Protein AF-A0A7S4W9X8-F1 (afdb_monomer_lite)

Secondary structure (DSSP, 8-state):
-HHHHHHHHHHHHHSPP-S-PPP--HHHHHHHHHHHIIIIIHHHTTSS-TTSS--TTSSS--SSS---SSS-HHHHHHHHHHHHTSS-TT-TT-S-EEEEEEE--HHHHTTSS-B-GGGS-HHHHHHHHHTT--S--B-HHHHHHS-HHHHHHS----TTSSS---EEEEHHHHHHHHHHHHHTT--EEEEEEE-S-S---HHHHHH----EEEEEEETTEEEEEETTEE-SS-TTTSPPPPHHHHHS-----EE--TTSSS------

Sequence (268 aa):
MGAVYVRAMAVEVMKPPARRPPALGLVSGAYVMVVAFFVFGAQVLGLTDLSAPASPFSSIRVHGGSNHLVLPTGLLQAWAHERAAAASAESSLGGGVVRVEYTDSVWINSLYPSEHTSALPPRVVAVLRQGGHLGRQFNPTPRRVLGPELRALMPRWRPGDGAFPQYTLPALELRRLLAEVRARKENFSLVYVRLPGIRGNDTWRATATGPRVEFTVRGGVEQCASDGRPCSNELVQLRDMDYVAWKTRVFFPHPIVADADGELPCVD

InterPro domains:
  IPR059432 Domain of unknown function DUF8388 [PF28383] (66-241)

Foldseek 3Di:
DVVVVVVVVVVVVPDDPDPDPPPQPPVSVVVVVVVCCVLQVCVLQLVDFCVPDDQVCLPVDPFQFFSRRPDGLSVVLQVCAVCCVVPAPQDLSYLAKKKWQDKQDPQVQLQPPQKQLVVDDVVQLVVCVVVVANSIAHDNRCSVSPDPVVSVVRDTDHVPPDGDFMWMWTLSVVLLSLVVCVVVLDWMKTKMFRAPHRGDWLVCSVDGHHWIKIWTADPNDIFIDTVNHGDDRDSSPHDRRDPCSSSRGDMHIGTRDPPPPRDHDGHD

Organism: NCBI:txid311494

pLDDT: mean 77.3, std 15.74, range [33.22, 98.19]

Structure (mmCIF, N/CA/C/O backbone):
data_AF-A0A7S4W9X8-F1
#
_entry.id   AF-A0A7S4W9X8-F1
#
loop_
_atom_site.group_PDB
_atom_site.id
_atom_site.type_symbol
_atom_site.label_atom_id
_atom_site.label_alt_id
_atom_site.label_comp_id
_atom_site.label_asym_id
_atom_site.label_entity_id
_atom_site.label_seq_id
_atom_site.pdbx_PDB_ins_code
_atom_site.Cartn_x
_atom_site.Cartn_y
_atom_site.Cartn_z
_atom_site.occupancy
_atom_site.B_iso_or_equiv
_atom_site.auth_seq_id
_atom_site.auth_comp_id
_atom_site.auth_asym_id
_atom_site.auth_atom_id
_atom_site.pdbx_PDB_model_num
ATOM 1 N N . MET A 1 1 ? 10.778 25.648 -24.167 1.00 44.34 1 MET A N 1
ATOM 2 C CA . MET A 1 1 ? 11.027 24.195 -24.338 1.00 44.34 1 MET A CA 1
ATOM 3 C C . MET A 1 1 ? 9.869 23.433 -24.989 1.00 44.34 1 MET A C 1
ATOM 5 O O . MET A 1 1 ? 10.147 22.636 -25.873 1.00 44.34 1 MET A O 1
ATOM 9 N N . GLY A 1 2 ? 8.596 23.681 -24.642 1.00 33.22 2 GLY A N 1
ATOM 10 C CA . GLY A 1 2 ? 7.454 22.945 -25.228 1.00 33.22 2 GLY A CA 1
ATOM 11 C C . GLY A 1 2 ? 7.347 23.004 -26.762 1.00 33.22 2 GLY A C 1
ATOM 12 O O . GLY A 1 2 ? 7.113 21.984 -27.399 1.00 33.22 2 GLY A O 1
ATOM 13 N N . ALA A 1 3 ? 7.635 24.158 -27.375 1.00 44.34 3 ALA A N 1
ATOM 14 C CA . ALA A 1 3 ? 7.612 24.310 -28.836 1.00 44.34 3 ALA A CA 1
ATOM 15 C C . ALA A 1 3 ? 8.672 23.461 -29.571 1.00 44.34 3 ALA A C 1
ATOM 17 O O . ALA A 1 3 ? 8.454 23.046 -30.705 1.00 44.34 3 ALA A O 1
ATOM 18 N N . VAL A 1 4 ? 9.803 23.163 -28.921 1.00 53.09 4 VAL A N 1
ATOM 19 C CA . VAL A 1 4 ? 10.866 22.318 -29.495 1.00 53.09 4 VAL A CA 1
ATOM 20 C C . VAL A 1 4 ? 10.446 20.848 -29.468 1.00 53.09 4 VAL A C 1
ATOM 22 O O . VAL A 1 4 ? 10.623 20.148 -30.460 1.00 53.09 4 VAL A O 1
ATOM 25 N N . TYR A 1 5 ? 9.805 20.408 -28.382 1.00 42.59 5 TYR A N 1
ATOM 26 C CA . TYR A 1 5 ? 9.267 19.051 -28.251 1.00 42.59 5 TYR A CA 1
ATOM 27 C C . TYR A 1 5 ? 8.143 18.767 -29.250 1.00 42.59 5 TYR A C 1
ATOM 29 O O . TYR A 1 5 ? 8.164 17.742 -29.926 1.00 42.59 5 TYR A O 1
ATOM 37 N N . VAL A 1 6 ? 7.200 19.703 -29.400 1.00 56.81 6 VAL A N 1
ATOM 38 C CA . VAL A 1 6 ? 6.097 19.566 -30.363 1.00 56.81 6 VAL A CA 1
ATOM 39 C C . VAL A 1 6 ? 6.630 19.532 -31.795 1.00 56.81 6 VAL A C 1
ATOM 41 O O . VAL A 1 6 ? 6.184 18.712 -32.591 1.00 56.81 6 VAL A O 1
ATOM 44 N N . ARG A 1 7 ? 7.635 20.356 -32.121 1.00 58.34 7 ARG A N 1
ATOM 45 C CA . ARG A 1 7 ? 8.256 20.358 -33.452 1.00 58.34 7 ARG A CA 1
ATOM 46 C C . ARG A 1 7 ? 9.051 19.078 -33.726 1.00 58.34 7 ARG A C 1
ATOM 48 O O . ARG A 1 7 ? 8.971 18.566 -34.834 1.00 58.34 7 ARG A O 1
ATOM 55 N N . ALA A 1 8 ? 9.760 18.530 -32.738 1.00 57.25 8 ALA A N 1
ATOM 56 C CA . ALA A 1 8 ? 10.474 17.259 -32.875 1.00 57.25 8 ALA A CA 1
ATOM 57 C C . ALA A 1 8 ? 9.512 16.072 -33.070 1.00 57.25 8 ALA A C 1
ATOM 59 O O . ALA A 1 8 ? 9.719 15.261 -33.969 1.00 57.25 8 ALA A O 1
ATOM 60 N N . MET A 1 9 ? 8.417 16.013 -32.302 1.00 52.53 9 MET A N 1
ATOM 61 C CA . MET A 1 9 ? 7.374 14.995 -32.482 1.00 52.53 9 MET A CA 1
ATOM 62 C C . MET A 1 9 ? 6.669 15.127 -33.833 1.00 52.53 9 MET A C 1
ATOM 64 O O . MET A 1 9 ? 6.461 14.130 -34.514 1.00 52.53 9 MET A O 1
ATOM 68 N N . ALA A 1 10 ? 6.345 16.352 -34.251 1.00 63.88 10 ALA A N 1
ATOM 69 C CA . ALA A 1 10 ? 5.715 16.609 -35.540 1.00 63.88 10 ALA A CA 1
ATOM 70 C C . ALA A 1 10 ? 6.627 16.206 -36.712 1.00 63.88 10 ALA A C 1
ATOM 72 O O . ALA A 1 10 ? 6.145 15.630 -37.681 1.00 63.88 10 ALA A O 1
ATOM 73 N N . VAL A 1 11 ? 7.940 16.445 -36.613 1.00 69.12 11 VAL A N 1
ATOM 74 C CA . VAL A 1 11 ? 8.925 15.997 -37.614 1.00 69.12 11 VAL A CA 1
ATOM 75 C C . VAL A 1 11 ? 9.025 14.471 -37.664 1.00 69.12 11 VAL A C 1
ATOM 77 O O . VAL A 1 11 ? 9.118 13.918 -38.755 1.00 69.12 11 VAL A O 1
ATOM 80 N N . GLU A 1 12 ? 8.955 13.779 -36.525 1.00 64.19 12 GLU A N 1
ATOM 81 C CA . GLU A 1 12 ? 9.040 12.314 -36.499 1.00 64.19 12 GLU A CA 1
ATOM 82 C C . GLU A 1 12 ? 7.756 11.633 -36.991 1.00 64.19 12 GLU A C 1
ATOM 84 O O . GLU A 1 12 ? 7.821 10.632 -37.698 1.00 64.19 12 GLU A O 1
ATOM 89 N N . VAL A 1 13 ? 6.590 12.212 -36.688 1.00 64.25 13 VAL A N 1
ATOM 90 C CA . VAL A 1 13 ? 5.278 11.726 -37.149 1.00 64.25 13 VAL A CA 1
ATOM 91 C C . VAL A 1 13 ? 5.043 12.035 -38.631 1.00 64.25 13 VAL A C 1
ATOM 93 O O . VAL A 1 13 ? 4.391 11.254 -39.320 1.00 64.25 13 VAL A O 1
ATOM 96 N N . MET A 1 14 ? 5.572 13.156 -39.138 1.00 70.31 14 MET A N 1
ATOM 97 C CA . MET A 1 14 ? 5.439 13.551 -40.547 1.00 70.31 14 MET A CA 1
ATOM 98 C C . MET A 1 14 ? 6.541 13.000 -41.459 1.00 70.31 14 MET A C 1
ATOM 100 O O . MET A 1 14 ? 6.473 13.212 -42.672 1.00 70.31 14 MET A O 1
ATOM 104 N N . LYS A 1 15 ? 7.542 12.278 -40.931 1.00 72.88 15 LYS A N 1
ATOM 105 C CA . LYS A 1 15 ? 8.445 11.504 -41.791 1.00 72.88 15 LYS A CA 1
ATOM 106 C C . LYS A 1 15 ? 7.593 10.511 -42.593 1.00 72.88 15 LYS A C 1
ATOM 108 O O . LYS A 1 15 ? 6.799 9.785 -41.991 1.00 72.88 15 LYS A O 1
ATOM 113 N N . PRO A 1 16 ? 7.735 10.452 -43.933 1.00 62.72 16 PRO A N 1
ATOM 114 C CA . PRO A 1 16 ? 7.075 9.416 -44.715 1.00 62.72 16 PRO A CA 1
ATOM 115 C C . PRO A 1 16 ? 7.435 8.066 -44.089 1.00 62.72 16 PRO A C 1
ATOM 117 O O . PRO A 1 16 ? 8.592 7.903 -43.684 1.00 62.72 16 PRO A O 1
ATOM 120 N N . PRO A 1 17 ? 6.472 7.135 -43.949 1.00 58.41 17 PRO A N 1
ATOM 121 C CA . PRO A 1 17 ? 6.701 5.891 -43.235 1.00 58.41 17 PRO A CA 1
ATOM 122 C C . PRO A 1 17 ? 7.976 5.268 -43.787 1.00 58.41 17 PRO A C 1
ATOM 124 O O . PRO A 1 17 ? 8.070 5.003 -44.990 1.00 58.41 17 PRO A O 1
ATOM 127 N N . ALA A 1 18 ? 8.978 5.104 -42.915 1.00 62.91 18 ALA A N 1
ATOM 128 C CA . ALA A 1 18 ? 10.175 4.353 -43.252 1.00 62.91 18 ALA A CA 1
ATOM 129 C C . ALA A 1 18 ? 9.713 3.060 -43.934 1.00 62.91 18 ALA A C 1
ATOM 131 O O . ALA A 1 18 ? 8.702 2.492 -43.503 1.00 62.91 18 ALA A O 1
ATOM 132 N N . ARG A 1 19 ? 10.386 2.670 -45.035 1.00 64.62 19 ARG A N 1
ATOM 133 C CA . ARG A 1 19 ? 10.088 1.456 -45.823 1.00 64.62 19 ARG A CA 1
ATOM 134 C C . ARG A 1 19 ? 9.466 0.412 -44.908 1.00 64.62 19 ARG A C 1
ATOM 136 O O . ARG A 1 19 ? 10.109 0.074 -43.913 1.00 64.62 19 ARG A O 1
ATOM 143 N N . ARG A 1 20 ? 8.235 -0.031 -45.225 1.00 55.97 20 ARG A N 1
ATOM 144 C CA . ARG A 1 20 ? 7.513 -1.028 -44.419 1.00 55.97 20 ARG A CA 1
ATOM 145 C C . ARG A 1 20 ? 8.534 -2.065 -43.960 1.00 55.97 20 ARG A C 1
ATOM 147 O O . ARG A 1 20 ? 9.207 -2.617 -44.840 1.00 55.97 20 ARG A O 1
ATOM 154 N N . PRO A 1 21 ? 8.712 -2.269 -42.643 1.00 60.47 21 PRO A N 1
ATOM 155 C CA . PRO A 1 21 ? 9.643 -3.278 -42.181 1.00 60.47 21 PRO A CA 1
ATOM 156 C C . PRO A 1 21 ? 9.286 -4.574 -42.912 1.00 60.47 21 PRO A C 1
ATOM 158 O O . PRO A 1 21 ? 8.089 -4.833 -43.113 1.00 60.47 21 PRO A O 1
ATOM 161 N N . PRO A 1 22 ? 10.282 -5.334 -43.404 1.00 69.69 22 PRO A N 1
ATOM 162 C CA . PRO A 1 22 ? 9.997 -6.609 -44.040 1.00 69.69 22 PRO A CA 1
ATOM 163 C C . PRO A 1 22 ? 9.076 -7.383 -43.102 1.00 69.69 22 PRO A C 1
ATOM 165 O O . PRO A 1 22 ? 9.293 -7.366 -41.887 1.00 69.69 22 PRO A O 1
ATOM 168 N N . ALA A 1 23 ? 8.006 -7.966 -43.651 1.00 69.19 23 ALA A N 1
ATOM 169 C CA . ALA A 1 23 ? 7.073 -8.742 -42.851 1.00 69.19 23 ALA A CA 1
ATOM 170 C C . ALA A 1 23 ? 7.897 -9.706 -41.995 1.00 69.19 23 ALA A C 1
ATOM 172 O O . ALA A 1 23 ? 8.712 -10.460 -42.532 1.00 69.19 23 ALA A O 1
ATOM 173 N N . LEU A 1 24 ? 7.751 -9.606 -40.670 1.00 69.00 24 LEU A N 1
ATOM 174 C CA . LEU A 1 24 ? 8.411 -10.520 -39.749 1.00 69.00 24 LEU A CA 1
ATOM 175 C C . LEU A 1 24 ? 8.039 -11.927 -40.208 1.00 69.00 24 LEU A C 1
ATOM 177 O O . LEU A 1 24 ? 6.862 -12.288 -40.216 1.00 69.00 24 LEU A O 1
ATOM 181 N N . GLY A 1 25 ? 9.035 -12.700 -40.642 1.00 77.56 25 GLY A N 1
ATOM 182 C CA . GLY A 1 25 ? 8.813 -14.105 -40.951 1.00 77.56 25 GLY A CA 1
ATOM 183 C C . GLY A 1 25 ? 8.226 -14.803 -39.724 1.00 77.56 25 GLY A C 1
ATOM 184 O O . GLY A 1 25 ? 8.452 -14.367 -38.594 1.00 77.56 25 GLY A O 1
ATOM 185 N N . LEU A 1 26 ? 7.493 -15.899 -39.929 1.00 79.75 26 LEU A N 1
ATOM 186 C CA . LEU A 1 26 ? 6.848 -16.663 -38.850 1.00 79.75 26 LEU A CA 1
ATOM 187 C C . LEU A 1 26 ? 7.792 -16.941 -37.666 1.00 79.75 26 LEU A C 1
ATOM 189 O O . LEU A 1 26 ? 7.394 -16.792 -36.515 1.00 79.75 26 LEU A O 1
ATOM 193 N N . VAL A 1 27 ? 9.058 -17.266 -37.951 1.00 80.31 27 VAL A N 1
ATOM 194 C CA . VAL A 1 27 ? 10.100 -17.517 -36.940 1.00 80.31 27 VAL A CA 1
ATOM 195 C C . VAL A 1 27 ? 10.402 -16.268 -36.108 1.00 80.31 27 VAL A C 1
ATOM 197 O O . VAL A 1 27 ? 10.448 -16.335 -34.883 1.00 80.31 27 VAL A O 1
ATOM 200 N N . SER A 1 28 ? 10.566 -15.113 -36.754 1.00 80.75 28 SER A N 1
ATOM 201 C CA . SER A 1 28 ? 10.820 -13.848 -36.062 1.00 80.75 28 SER A CA 1
ATOM 202 C C . SER A 1 28 ? 9.601 -13.393 -35.257 1.00 80.75 28 SER A C 1
ATOM 204 O O . SER A 1 28 ? 9.760 -12.912 -34.140 1.00 80.75 28 SER A O 1
ATOM 206 N N . GLY A 1 29 ? 8.387 -13.594 -35.779 1.00 83.06 29 GLY A N 1
ATOM 207 C CA . GLY A 1 29 ? 7.147 -13.329 -35.044 1.00 83.06 29 GLY A CA 1
ATOM 208 C C . GLY A 1 29 ? 7.006 -14.212 -33.801 1.00 83.06 29 GLY A C 1
ATOM 209 O O . GLY A 1 29 ? 6.734 -13.705 -32.715 1.00 83.06 29 GLY A O 1
ATOM 210 N N . ALA A 1 30 ? 7.267 -15.516 -33.932 1.00 84.12 30 ALA A N 1
ATOM 211 C CA . ALA A 1 30 ? 7.247 -16.449 -32.808 1.00 84.12 30 ALA A CA 1
ATOM 212 C C . ALA A 1 30 ? 8.289 -16.078 -31.742 1.00 84.12 30 ALA A C 1
ATOM 214 O O . ALA A 1 30 ? 7.965 -16.040 -30.557 1.00 84.12 30 ALA A O 1
ATOM 215 N N . TYR A 1 31 ? 9.512 -15.731 -32.155 1.00 85.06 31 TYR A N 1
ATOM 216 C CA . TYR A 1 31 ? 10.558 -15.288 -31.235 1.00 85.06 31 TYR A CA 1
ATOM 217 C C . TYR A 1 31 ? 10.158 -14.016 -30.474 1.00 85.06 31 TYR A C 1
ATOM 219 O O . TYR A 1 31 ? 10.283 -13.972 -29.253 1.00 85.06 31 TYR A O 1
ATOM 227 N N . VAL A 1 32 ? 9.596 -13.014 -31.162 1.00 86.75 32 VAL A N 1
ATOM 228 C CA . VAL A 1 32 ? 9.076 -11.796 -30.516 1.00 86.75 32 VAL A CA 1
ATOM 229 C C . VAL A 1 32 ? 7.987 -12.129 -29.497 1.00 86.75 32 VAL A C 1
ATOM 231 O O . VAL A 1 32 ? 8.008 -11.580 -28.400 1.00 86.75 32 VAL A O 1
ATOM 234 N N . MET A 1 33 ? 7.071 -13.050 -29.808 1.00 87.44 33 MET A N 1
ATOM 235 C CA . MET A 1 33 ? 6.021 -13.462 -28.871 1.00 87.44 33 MET A CA 1
ATOM 236 C C . MET A 1 33 ? 6.572 -14.203 -27.651 1.00 87.44 33 MET A C 1
ATOM 238 O O . MET A 1 33 ? 6.109 -13.956 -26.541 1.00 87.44 33 MET A O 1
ATOM 242 N N . VAL A 1 34 ? 7.578 -15.067 -27.824 1.00 88.62 34 VAL A N 1
ATOM 243 C CA . VAL A 1 34 ? 8.256 -15.746 -26.707 1.00 88.62 34 VAL A CA 1
ATOM 244 C C . VAL A 1 34 ? 8.974 -14.736 -25.818 1.00 88.62 34 VAL A C 1
ATOM 246 O O . VAL A 1 34 ? 8.827 -14.792 -24.600 1.00 88.62 34 VAL A O 1
ATOM 249 N N . VAL A 1 35 ? 9.698 -13.779 -26.406 1.00 85.69 35 VAL A N 1
ATOM 250 C CA . VAL A 1 35 ? 10.373 -12.713 -25.653 1.00 85.69 35 VAL A CA 1
ATOM 251 C C . VAL A 1 35 ? 9.352 -11.829 -24.938 1.00 85.69 35 VAL A C 1
ATOM 253 O O . VAL A 1 35 ? 9.514 -11.559 -23.754 1.00 85.69 35 VAL A O 1
ATOM 256 N N . ALA A 1 36 ? 8.269 -11.425 -25.603 1.00 82.00 36 ALA A N 1
ATOM 257 C CA . ALA A 1 36 ? 7.203 -10.641 -24.984 1.00 82.00 36 ALA A CA 1
ATOM 258 C C . ALA A 1 36 ? 6.526 -11.407 -23.836 1.00 82.00 36 ALA A C 1
ATOM 260 O O . ALA A 1 36 ? 6.290 -10.841 -22.770 1.00 82.00 36 ALA A O 1
ATOM 261 N N . PHE A 1 37 ? 6.255 -12.702 -24.011 1.00 84.00 37 PHE A N 1
ATOM 262 C CA . PHE A 1 37 ? 5.733 -13.537 -22.936 1.00 84.00 37 PHE A CA 1
ATOM 263 C C . PHE A 1 37 ? 6.729 -13.642 -21.781 1.00 84.00 37 PHE A C 1
ATOM 265 O O . PHE A 1 37 ? 6.336 -13.439 -20.643 1.00 84.00 37 PHE A O 1
ATOM 272 N N . PHE A 1 38 ? 8.008 -13.900 -22.043 1.00 81.88 38 PHE A N 1
ATOM 273 C CA . PHE A 1 38 ? 9.027 -13.999 -21.000 1.00 81.88 38 PHE A CA 1
ATOM 274 C C . PHE A 1 38 ? 9.207 -12.680 -20.231 1.00 81.88 38 PHE A C 1
ATOM 276 O O . PHE A 1 38 ? 9.283 -12.681 -19.008 1.00 81.88 38 PHE A O 1
ATOM 283 N N . VAL A 1 39 ? 9.223 -11.544 -20.931 1.00 74.62 39 VAL A N 1
ATOM 284 C CA . VAL A 1 39 ? 9.430 -10.225 -20.317 1.00 74.62 39 VAL A CA 1
ATOM 285 C C . VAL A 1 39 ? 8.186 -9.740 -19.568 1.00 74.62 39 VAL A C 1
ATOM 287 O O . VAL A 1 39 ? 8.317 -9.204 -18.477 1.00 74.62 39 VAL A O 1
ATOM 290 N N . PHE A 1 40 ? 6.980 -9.927 -20.109 1.00 73.44 40 PHE A N 1
ATOM 291 C CA . PHE A 1 40 ? 5.756 -9.376 -19.510 1.00 73.44 40 PHE A CA 1
ATOM 292 C C . PHE A 1 40 ? 4.874 -10.446 -18.858 1.00 73.44 40 PHE A C 1
ATOM 294 O O . PHE A 1 40 ? 4.443 -10.301 -17.716 1.00 73.44 40 PHE A O 1
ATOM 301 N N . GLY A 1 41 ? 4.592 -11.532 -19.579 1.00 74.25 41 GLY A N 1
ATOM 302 C CA . GLY A 1 41 ? 3.665 -12.583 -19.150 1.00 74.25 41 GLY A CA 1
ATOM 303 C C . GLY A 1 41 ? 4.199 -13.448 -18.007 1.00 74.25 41 GLY A C 1
ATOM 304 O O . GLY A 1 41 ? 3.483 -13.686 -17.039 1.00 74.25 41 GLY A O 1
ATOM 305 N N . ALA A 1 42 ? 5.457 -13.883 -18.079 1.00 76.25 42 ALA A N 1
ATOM 306 C CA . ALA A 1 42 ? 6.076 -14.736 -17.072 1.00 76.25 42 ALA A CA 1
ATOM 307 C C . ALA A 1 42 ? 6.158 -14.025 -15.715 1.00 76.25 42 ALA A C 1
ATOM 309 O O . ALA A 1 42 ? 5.851 -14.633 -14.694 1.00 76.25 42 ALA A O 1
ATOM 310 N N . GLN A 1 43 ? 6.441 -12.720 -15.704 1.00 70.75 43 GLN A N 1
ATOM 311 C CA . GLN A 1 43 ? 6.419 -11.909 -14.486 1.00 70.75 43 GLN A CA 1
ATOM 312 C C . GLN A 1 43 ? 4.996 -11.777 -13.909 1.00 70.75 43 GLN A C 1
ATOM 314 O O . GLN A 1 43 ? 4.809 -11.949 -12.707 1.00 70.75 43 GLN A O 1
ATOM 319 N N . VAL A 1 44 ? 3.966 -11.560 -14.745 1.00 67.06 44 VAL A N 1
ATOM 320 C CA . VAL A 1 44 ? 2.554 -11.538 -14.291 1.00 67.06 44 VAL A CA 1
ATOM 321 C C . VAL A 1 44 ? 2.115 -12.880 -13.707 1.00 67.06 44 VAL A C 1
ATOM 323 O O . VAL A 1 44 ? 1.362 -12.918 -12.736 1.00 67.06 44 VAL A O 1
ATOM 326 N N . LEU A 1 45 ? 2.599 -13.985 -14.271 1.00 70.81 45 LEU A N 1
ATOM 327 C CA . LEU A 1 45 ? 2.339 -15.330 -13.760 1.00 70.81 45 LEU A CA 1
ATOM 328 C C . LEU A 1 45 ? 3.208 -15.692 -12.541 1.00 70.81 45 LEU A C 1
ATOM 330 O O . LEU A 1 45 ? 3.023 -16.767 -11.973 1.00 70.81 45 LEU A O 1
ATOM 334 N N . GLY A 1 46 ? 4.139 -14.823 -12.130 1.00 64.12 46 GLY A N 1
ATOM 335 C CA . GLY A 1 46 ? 5.087 -15.087 -11.045 1.00 64.12 46 GLY A CA 1
ATOM 336 C C . GLY A 1 46 ? 6.129 -16.163 -11.373 1.00 64.12 46 GLY A C 1
ATOM 337 O O . GLY A 1 46 ? 6.706 -16.746 -10.462 1.00 64.12 46 GLY A O 1
ATOM 338 N N . LEU A 1 47 ? 6.351 -16.452 -12.659 1.00 70.06 47 LEU A N 1
ATOM 339 C CA . LEU A 1 47 ? 7.354 -17.404 -13.152 1.00 70.06 47 LEU A CA 1
ATOM 340 C C . LEU A 1 47 ? 8.766 -16.798 -13.198 1.00 70.06 47 LEU A C 1
ATOM 342 O O . LEU A 1 47 ? 9.749 -17.533 -13.202 1.00 70.06 47 LEU A O 1
ATOM 346 N N . THR A 1 48 ? 8.869 -15.470 -13.243 1.00 68.56 48 THR A N 1
ATOM 347 C CA . THR A 1 48 ? 10.130 -14.715 -13.239 1.00 68.56 48 THR A CA 1
ATOM 348 C C . THR A 1 48 ? 10.025 -13.537 -12.277 1.00 68.56 48 THR A C 1
ATOM 350 O O . THR A 1 48 ? 8.936 -12.991 -12.089 1.00 68.56 48 THR A O 1
ATOM 353 N N . ASP A 1 49 ? 11.145 -13.136 -11.674 1.00 61.91 49 ASP A N 1
ATOM 354 C CA . ASP A 1 49 ? 11.172 -12.006 -10.744 1.00 61.91 49 ASP A CA 1
ATOM 355 C C . ASP A 1 49 ? 10.874 -10.676 -11.464 1.00 61.91 49 ASP A C 1
ATOM 357 O O . ASP A 1 49 ? 11.295 -10.458 -12.600 1.00 61.91 49 ASP A O 1
ATOM 361 N N . LEU A 1 50 ? 10.165 -9.779 -10.777 1.00 59.94 50 LEU A N 1
ATOM 362 C CA . LEU A 1 50 ? 9.795 -8.436 -11.244 1.00 59.94 50 LEU A CA 1
ATOM 363 C C . LEU A 1 50 ? 11.018 -7.512 -11.433 1.00 59.94 50 LEU A C 1
ATOM 365 O O . LEU A 1 50 ? 10.896 -6.440 -12.020 1.00 59.94 50 LEU A O 1
ATOM 369 N N . SER A 1 51 ? 12.194 -7.928 -10.951 1.00 55.78 51 SER A N 1
ATOM 370 C CA . SER A 1 51 ? 13.451 -7.168 -10.974 1.00 55.78 51 SER A CA 1
ATOM 371 C C . SER A 1 51 ? 14.393 -7.518 -12.141 1.00 55.78 51 SER A C 1
ATOM 373 O O . SER A 1 51 ? 15.347 -6.789 -12.410 1.00 55.78 51 SER A O 1
ATOM 375 N N . ALA A 1 52 ? 14.141 -8.607 -12.871 1.00 47.00 52 ALA A N 1
ATOM 376 C CA . ALA A 1 52 ? 15.075 -9.155 -13.849 1.00 47.00 52 ALA A CA 1
ATOM 377 C C . ALA A 1 52 ? 14.377 -9.279 -15.209 1.00 47.00 52 ALA A C 1
ATOM 379 O O . ALA A 1 52 ? 13.597 -10.217 -15.359 1.00 47.00 52 ALA A O 1
ATOM 380 N N . PRO A 1 53 ? 14.591 -8.424 -16.238 1.00 42.47 53 PRO A N 1
ATOM 381 C CA . PRO A 1 53 ? 15.622 -7.401 -16.478 1.00 42.47 53 PRO A CA 1
ATOM 382 C C . PRO A 1 53 ? 15.049 -6.082 -17.070 1.00 42.47 53 PRO A C 1
ATOM 384 O O . PRO A 1 53 ? 15.761 -5.285 -17.677 1.00 42.47 53 PRO A O 1
ATOM 387 N N . ALA A 1 54 ? 13.737 -5.876 -16.961 1.00 43.72 54 ALA A N 1
ATOM 388 C CA . ALA A 1 54 ? 13.019 -4.768 -17.567 1.00 43.72 54 ALA A CA 1
ATOM 389 C C . ALA A 1 54 ? 11.887 -4.379 -16.625 1.00 43.72 54 ALA A C 1
ATOM 391 O O . ALA A 1 54 ? 10.747 -4.807 -16.786 1.00 43.72 54 ALA A O 1
ATOM 392 N N . SER A 1 55 ? 12.214 -3.543 -15.648 1.00 52.41 55 SER A N 1
ATOM 393 C CA . SER A 1 55 ? 11.221 -2.718 -14.978 1.00 52.41 55 SER A CA 1
ATOM 394 C C . SER A 1 55 ? 11.248 -1.333 -15.639 1.00 52.41 55 SER A C 1
ATOM 396 O O . SER A 1 55 ? 11.781 -0.384 -15.066 1.00 52.41 55 SER A O 1
ATOM 398 N N . PRO A 1 56 ? 10.721 -1.173 -16.875 1.00 44.22 56 PRO A N 1
ATOM 399 C CA . PRO A 1 56 ? 10.765 0.106 -17.590 1.00 44.22 56 PRO A CA 1
ATOM 400 C C . PRO A 1 56 ? 9.969 1.213 -16.877 1.00 44.22 56 PRO A C 1
ATOM 402 O O . PRO A 1 56 ? 9.991 2.361 -17.312 1.00 44.22 56 PRO A O 1
ATOM 405 N N . PHE A 1 57 ? 9.270 0.871 -15.787 1.00 49.12 57 PHE A N 1
ATOM 406 C CA . PHE A 1 57 ? 8.409 1.758 -15.017 1.00 49.12 57 PHE A CA 1
ATOM 407 C C . PHE A 1 57 ? 8.748 1.832 -13.515 1.00 49.12 57 PHE A C 1
ATOM 409 O O . PHE A 1 57 ? 8.081 2.597 -12.826 1.00 49.12 57 PHE A O 1
ATOM 416 N N . SER A 1 58 ? 9.762 1.125 -12.977 1.00 42.84 58 SER A N 1
ATOM 417 C CA . SER A 1 58 ? 10.101 1.267 -11.534 1.00 42.84 58 SER A CA 1
ATOM 418 C C . SER A 1 58 ? 10.612 2.662 -11.182 1.00 42.84 58 SER A C 1
ATOM 420 O O . SER A 1 58 ? 10.443 3.100 -10.048 1.00 42.84 58 SER A O 1
ATOM 422 N N . SER A 1 59 ? 11.172 3.385 -12.153 1.00 42.19 59 SER A N 1
ATOM 423 C CA . SER A 1 59 ? 11.720 4.734 -11.975 1.00 42.19 59 SER A CA 1
ATOM 424 C C . SER A 1 59 ? 10.900 5.841 -12.649 1.00 42.19 59 SER A C 1
ATOM 426 O O . SER A 1 59 ? 11.073 7.017 -12.327 1.00 42.19 59 SER A O 1
ATOM 428 N N . ILE A 1 60 ? 9.948 5.512 -13.533 1.00 42.59 60 ILE A N 1
ATOM 429 C CA . ILE A 1 60 ? 9.021 6.507 -14.093 1.00 42.59 60 ILE A CA 1
ATOM 430 C C . ILE A 1 60 ? 7.897 6.704 -13.086 1.00 42.59 60 ILE A C 1
ATOM 432 O O . ILE A 1 60 ? 6.838 6.104 -13.211 1.00 42.59 60 ILE A O 1
ATOM 436 N N . ARG A 1 61 ? 8.162 7.553 -12.086 1.00 47.97 61 ARG A N 1
ATOM 437 C CA . ARG A 1 61 ? 7.178 8.151 -11.177 1.00 47.97 61 ARG A CA 1
ATOM 438 C C . ARG A 1 61 ? 6.098 7.156 -10.741 1.00 47.97 61 ARG A C 1
ATOM 440 O O . ARG A 1 61 ? 5.036 7.074 -11.357 1.00 47.97 61 ARG A O 1
ATOM 447 N N . VAL A 1 62 ? 6.290 6.541 -9.575 1.00 48.47 62 VAL A N 1
ATOM 448 C CA . VAL A 1 62 ? 5.261 5.823 -8.784 1.00 48.47 62 VAL A CA 1
ATOM 449 C C . VAL A 1 62 ? 4.148 6.796 -8.296 1.00 48.47 62 VAL A C 1
ATOM 451 O O . VAL A 1 62 ? 3.579 6.711 -7.205 1.00 48.47 62 VAL A O 1
ATOM 454 N N . HIS A 1 63 ? 3.840 7.823 -9.089 1.00 49.38 63 HIS A N 1
ATOM 455 C CA . HIS A 1 63 ? 2.924 8.915 -8.833 1.00 49.38 63 HIS A CA 1
ATOM 456 C C . HIS A 1 63 ? 1.583 8.633 -9.502 1.00 49.38 63 HIS A C 1
ATOM 458 O O . HIS A 1 63 ? 1.290 9.081 -10.607 1.00 49.38 63 HIS A O 1
ATOM 464 N N . GLY A 1 64 ? 0.757 7.875 -8.780 1.00 46.03 64 GLY A N 1
ATOM 465 C CA . GLY A 1 64 ? -0.644 7.635 -9.121 1.00 46.03 64 GLY A CA 1
ATOM 466 C C . GLY A 1 64 ? -0.869 6.694 -10.293 1.00 46.03 64 GLY A C 1
ATOM 467 O O . GLY A 1 64 ? -1.840 6.853 -11.036 1.00 46.03 64 GLY A O 1
ATOM 468 N N . GLY A 1 65 ? 0.018 5.711 -10.436 1.00 53.09 65 GLY A N 1
ATOM 469 C CA . GLY A 1 65 ? -0.204 4.547 -11.272 1.00 53.09 65 GLY A CA 1
ATOM 470 C C . GLY A 1 65 ? 0.467 3.299 -10.717 1.00 53.09 65 GLY A C 1
ATOM 471 O O . GLY A 1 65 ? 1.362 3.380 -9.882 1.00 53.09 65 GLY A O 1
ATOM 472 N N . SER A 1 66 ? -0.023 2.138 -11.141 1.00 52.34 66 SER A N 1
ATOM 473 C CA . SER A 1 66 ? 0.528 0.838 -10.768 1.00 52.34 66 SER A CA 1
ATOM 474 C C . SER A 1 66 ? 1.560 0.373 -11.785 1.00 52.34 66 SER A C 1
ATOM 476 O O . SER A 1 66 ? 1.362 0.536 -12.989 1.00 52.34 66 SER A O 1
ATOM 478 N N . ASN A 1 67 ? 2.636 -0.231 -11.273 1.00 53.94 67 ASN A N 1
ATOM 479 C CA . ASN A 1 67 ? 3.729 -0.846 -12.033 1.00 53.94 67 ASN A CA 1
ATOM 480 C C . ASN A 1 67 ? 3.296 -2.190 -12.636 1.00 53.94 67 ASN A C 1
ATOM 482 O O . ASN A 1 67 ? 3.972 -3.204 -12.477 1.00 53.94 67 ASN A O 1
ATOM 486 N N . HIS A 1 68 ? 2.122 -2.238 -13.263 1.00 57.06 68 HIS A N 1
ATOM 487 C CA . HIS A 1 68 ? 1.680 -3.454 -13.920 1.00 57.06 68 HIS A CA 1
ATOM 488 C C . HIS A 1 68 ? 2.313 -3.548 -15.312 1.00 57.06 68 HIS A C 1
ATOM 490 O O . HIS A 1 68 ? 2.192 -2.643 -16.134 1.00 57.06 68 HIS A O 1
ATOM 496 N N . LEU A 1 69 ? 2.988 -4.665 -15.570 1.00 55.00 69 LEU A N 1
ATOM 497 C CA . LEU A 1 69 ? 3.853 -4.869 -16.738 1.00 55.00 69 LEU A CA 1
ATOM 498 C C . LEU A 1 69 ? 3.099 -4.961 -18.069 1.00 55.00 69 LEU A C 1
ATOM 500 O O . LEU A 1 69 ? 3.683 -4.727 -19.120 1.00 55.00 69 LEU A O 1
ATOM 504 N N . VAL A 1 70 ? 1.809 -5.307 -18.035 1.00 56.38 70 VAL A N 1
ATOM 505 C CA . VAL A 1 70 ? 1.008 -5.554 -19.252 1.00 56.38 70 VAL A CA 1
ATOM 506 C C . VAL A 1 70 ? 0.068 -4.394 -19.582 1.00 56.38 70 VAL A C 1
ATOM 508 O O . VAL A 1 70 ? -0.249 -4.165 -20.743 1.00 56.38 70 VAL A O 1
ATOM 511 N N . LEU A 1 71 ? -0.398 -3.649 -18.578 1.00 58.53 71 LEU A N 1
ATOM 512 C CA . LEU A 1 71 ? -1.378 -2.575 -18.753 1.00 58.53 71 LEU A CA 1
ATOM 513 C C . LEU A 1 71 ? -1.107 -1.488 -17.718 1.00 58.53 71 LEU A C 1
ATOM 515 O O . LEU A 1 71 ? -0.949 -1.846 -16.554 1.00 58.53 71 LEU A O 1
ATOM 519 N N . PRO A 1 72 ? -1.129 -0.192 -18.077 1.00 59.94 72 PRO A N 1
ATOM 520 C CA . PRO A 1 72 ? -1.020 0.900 -17.119 1.00 59.94 72 PRO A CA 1
ATOM 521 C C . PRO A 1 72 ? -2.298 0.951 -16.274 1.00 59.94 72 PRO A C 1
ATOM 523 O O . PRO A 1 72 ? -3.208 1.748 -16.500 1.00 59.94 72 PRO A O 1
ATOM 526 N N . THR A 1 73 ? -2.385 0.084 -15.272 1.00 62.06 73 THR A N 1
ATOM 527 C CA . THR A 1 73 ? -3.508 -0.007 -14.330 1.00 62.06 73 THR A CA 1
ATOM 528 C C . THR A 1 73 ? -3.691 1.292 -13.548 1.00 62.06 73 THR A C 1
ATOM 530 O O . THR A 1 73 ? -4.775 1.532 -13.032 1.00 62.06 73 THR A O 1
ATOM 533 N N . GLY A 1 74 ? -2.698 2.188 -13.544 1.00 66.50 74 GLY A N 1
ATOM 534 C CA . GLY A 1 74 ? -2.857 3.570 -13.094 1.00 66.50 74 GLY A CA 1
ATOM 535 C C . GLY A 1 74 ? -3.888 4.388 -13.871 1.00 66.50 74 GLY A C 1
ATOM 536 O O . GLY A 1 74 ? -4.633 5.155 -13.269 1.00 66.50 74 GLY A O 1
ATOM 537 N N . LEU A 1 75 ? -3.989 4.204 -15.192 1.00 71.25 75 LEU A N 1
ATOM 538 C CA . LEU A 1 75 ? -5.033 4.851 -15.994 1.00 71.25 75 LEU A CA 1
ATOM 539 C C . LEU A 1 75 ? -6.402 4.238 -15.708 1.00 71.25 75 LEU A C 1
ATOM 541 O O . LEU A 1 75 ? -7.383 4.966 -15.626 1.00 71.25 75 LEU A O 1
ATOM 545 N N . LEU A 1 76 ? -6.461 2.921 -15.492 1.00 69.62 76 LEU A N 1
ATOM 546 C CA . LEU A 1 76 ? -7.697 2.248 -15.086 1.00 69.62 76 LEU A CA 1
ATOM 547 C C . LEU A 1 76 ? -8.154 2.696 -13.696 1.00 69.62 76 LEU A C 1
ATOM 549 O O . LEU A 1 76 ? -9.344 2.891 -13.495 1.00 69.62 76 LEU A O 1
ATOM 553 N N . GLN A 1 77 ? -7.229 2.901 -12.757 1.00 70.94 77 GLN A N 1
ATOM 554 C CA . GLN A 1 77 ? -7.523 3.456 -11.435 1.00 70.94 77 GLN A CA 1
ATOM 555 C C . GLN A 1 77 ? -7.956 4.918 -11.513 1.00 70.94 77 GLN A C 1
ATOM 557 O O . GLN A 1 77 ? -8.898 5.291 -10.828 1.00 70.94 77 GLN A O 1
ATOM 562 N N . ALA A 1 78 ? -7.318 5.734 -12.357 1.00 73.88 78 ALA A N 1
ATOM 563 C CA . ALA A 1 78 ? -7.730 7.117 -12.596 1.00 73.88 78 ALA A CA 1
ATOM 564 C C . ALA A 1 78 ? -9.137 7.191 -13.185 1.00 73.88 78 ALA A C 1
ATOM 566 O O . ALA A 1 78 ? -10.011 7.826 -12.607 1.00 73.88 78 ALA A O 1
ATOM 567 N N . TRP A 1 79 ? -9.381 6.446 -14.259 1.00 74.81 79 TRP A N 1
ATOM 568 C CA . TRP A 1 79 ? -10.692 6.3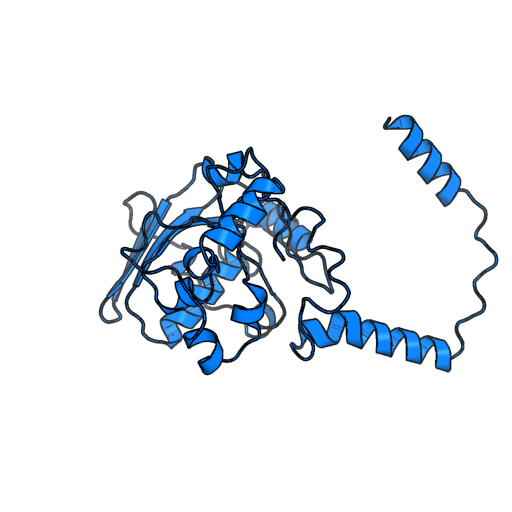28 -14.883 1.00 74.81 79 TRP A CA 1
ATOM 569 C C . TRP A 1 79 ? -11.746 5.798 -13.906 1.00 74.81 79 TRP A C 1
ATOM 571 O O . TRP A 1 79 ? -12.852 6.328 -13.832 1.00 74.81 79 TRP A O 1
ATOM 581 N N . ALA A 1 80 ? -11.405 4.767 -13.127 1.00 72.81 80 ALA A N 1
ATOM 582 C CA . ALA A 1 80 ? -12.310 4.204 -12.137 1.00 72.81 80 ALA A CA 1
ATOM 583 C C . ALA A 1 80 ? -12.555 5.180 -10.993 1.00 72.81 80 ALA A C 1
ATOM 585 O O . ALA A 1 80 ? -13.661 5.202 -10.490 1.00 72.81 80 ALA A O 1
ATOM 586 N N . HIS A 1 81 ? -11.579 5.990 -10.587 1.00 72.00 81 HIS A N 1
ATOM 587 C CA . HIS A 1 81 ? -11.748 7.019 -9.565 1.00 72.00 81 HIS A CA 1
ATOM 588 C C . HIS A 1 81 ? -12.648 8.158 -10.061 1.00 72.00 81 HIS A 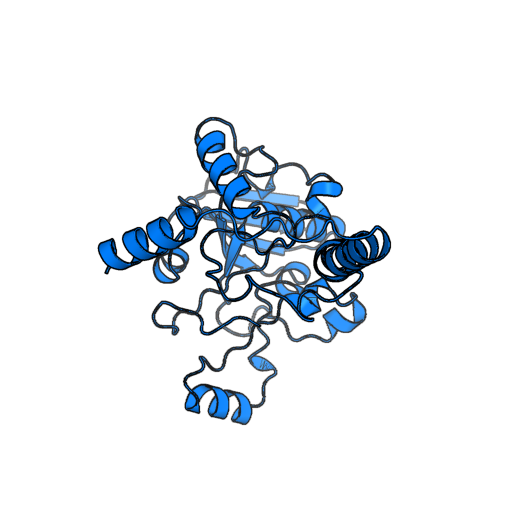C 1
ATOM 590 O O . HIS A 1 81 ? -13.604 8.511 -9.377 1.00 72.00 81 HIS A O 1
ATOM 596 N N . GLU A 1 82 ? -12.409 8.659 -11.275 1.00 73.12 82 GLU A N 1
ATOM 597 C CA . GLU A 1 82 ? -13.242 9.677 -11.929 1.00 73.12 82 GLU A CA 1
ATOM 598 C C . GLU A 1 82 ? -14.687 9.194 -12.114 1.00 73.12 82 GLU A C 1
ATOM 600 O O . GLU A 1 82 ? -15.631 9.943 -11.874 1.00 73.12 82 GLU A O 1
ATOM 605 N N . ARG A 1 83 ? -14.882 7.918 -12.478 1.00 67.62 83 ARG A N 1
ATOM 606 C CA . ARG A 1 83 ? -16.219 7.318 -12.589 1.00 67.62 83 ARG A CA 1
ATOM 607 C C . ARG A 1 83 ? -16.825 6.895 -11.257 1.00 67.62 83 ARG A C 1
ATOM 609 O O . ARG A 1 83 ? -18.037 6.980 -11.117 1.00 67.62 83 ARG A O 1
ATOM 616 N N . ALA A 1 84 ? -16.032 6.465 -10.280 1.00 60.62 84 ALA A N 1
ATOM 617 C CA . ALA A 1 84 ? -16.514 6.063 -8.958 1.00 60.62 84 ALA A CA 1
ATOM 618 C C . ALA A 1 84 ? -16.867 7.263 -8.076 1.00 60.62 84 ALA A C 1
ATOM 620 O O . ALA A 1 84 ? -17.728 7.128 -7.212 1.00 60.62 84 ALA A O 1
ATOM 621 N N . ALA A 1 85 ? -16.311 8.448 -8.350 1.00 53.31 85 ALA A N 1
ATOM 622 C CA . ALA A 1 85 ? -16.866 9.706 -7.851 1.00 53.31 85 ALA A CA 1
ATOM 623 C C . ALA A 1 85 ? -18.349 9.877 -8.256 1.00 53.31 85 ALA A C 1
ATOM 625 O O . ALA A 1 85 ? -19.100 10.537 -7.545 1.00 53.31 85 ALA A O 1
ATOM 626 N N . ALA A 1 86 ? -18.790 9.213 -9.335 1.00 44.81 86 ALA A N 1
ATOM 627 C CA . ALA A 1 86 ? -20.195 9.064 -9.718 1.00 44.81 86 ALA A CA 1
ATOM 628 C C . ALA A 1 86 ? -20.815 7.684 -9.367 1.00 44.81 86 ALA A C 1
ATOM 630 O O . ALA A 1 86 ? -22.025 7.523 -9.496 1.00 44.81 86 ALA A O 1
ATOM 631 N N . ALA A 1 87 ? -20.034 6.688 -8.921 1.00 41.03 87 ALA A N 1
ATOM 632 C CA . ALA A 1 87 ? -20.473 5.301 -8.712 1.00 41.03 87 ALA A CA 1
ATOM 633 C C . ALA A 1 87 ? -19.654 4.542 -7.634 1.00 41.03 87 ALA A C 1
ATOM 635 O O . ALA A 1 87 ? -18.734 3.806 -7.966 1.00 41.03 87 ALA A O 1
ATOM 636 N N . SER A 1 88 ? -20.050 4.680 -6.361 1.00 48.59 88 SER A N 1
ATOM 637 C CA . SER A 1 88 ? -19.790 3.823 -5.174 1.00 48.59 88 SER A CA 1
ATOM 638 C C . SER A 1 88 ? -18.364 3.297 -4.863 1.00 48.59 88 SER A C 1
ATOM 640 O O . SER A 1 88 ? -17.576 2.895 -5.716 1.00 48.59 88 SER A O 1
ATOM 642 N N . ALA A 1 89 ? -18.063 3.171 -3.564 1.00 54.91 89 ALA A N 1
ATOM 643 C CA . ALA A 1 89 ? -16.847 2.533 -3.042 1.00 54.91 89 ALA A CA 1
ATOM 644 C C . ALA A 1 89 ? -16.691 1.040 -3.426 1.00 54.91 89 ALA A C 1
ATOM 646 O O . ALA A 1 89 ? -15.627 0.466 -3.214 1.00 54.91 89 ALA A O 1
ATOM 647 N N . GLU A 1 90 ? -17.719 0.416 -4.008 1.00 57.06 90 GLU A N 1
ATOM 648 C CA . GLU A 1 90 ? -17.782 -1.026 -4.280 1.00 57.06 90 GLU A CA 1
ATOM 649 C C . GLU A 1 90 ? -17.044 -1.466 -5.551 1.00 57.06 90 GLU A C 1
ATOM 651 O O . GLU A 1 90 ? -16.788 -2.657 -5.739 1.00 57.06 90 GLU A O 1
ATOM 656 N N . SER A 1 91 ? -16.655 -0.528 -6.418 1.00 62.41 91 SER A N 1
ATOM 657 C CA . SER A 1 91 ? -15.900 -0.839 -7.633 1.00 62.41 91 SER A CA 1
ATOM 658 C C . SER A 1 91 ? -14.609 -1.609 -7.308 1.00 62.41 91 SER A C 1
ATOM 660 O O . SER A 1 91 ? -13.792 -1.187 -6.489 1.00 62.41 91 SER A O 1
ATOM 662 N N . SER A 1 92 ? -14.369 -2.724 -8.007 1.00 59.84 92 SER A N 1
ATOM 663 C CA . SER A 1 92 ? -13.136 -3.531 -7.920 1.00 59.84 92 SER A CA 1
ATOM 664 C C . SER A 1 92 ? -11.867 -2.779 -8.352 1.00 59.84 92 SER A C 1
ATOM 666 O O . SER A 1 92 ? -10.771 -3.333 -8.310 1.00 59.84 92 SER A O 1
ATOM 668 N N . LEU A 1 93 ? -12.009 -1.556 -8.865 1.00 61.78 93 LEU A N 1
ATOM 669 C CA . LEU A 1 93 ? -10.928 -0.638 -9.236 1.00 61.78 93 LEU A CA 1
ATOM 670 C C . LEU A 1 93 ? -11.042 0.712 -8.503 1.00 61.78 93 LEU A C 1
ATOM 672 O O . LEU A 1 93 ? -10.207 1.591 -8.705 1.00 61.78 93 LEU A O 1
ATOM 676 N N . GLY A 1 94 ? -12.082 0.879 -7.684 1.00 62.56 94 GLY A N 1
ATOM 677 C CA . GLY A 1 94 ? -12.386 2.087 -6.932 1.00 62.56 94 GLY A CA 1
ATOM 678 C C . GLY A 1 94 ? -11.670 2.138 -5.584 1.00 62.56 94 GLY A C 1
ATOM 679 O O . GLY A 1 94 ? -10.880 1.266 -5.225 1.00 62.56 94 GLY A O 1
ATOM 680 N N . GLY A 1 95 ? -11.944 3.200 -4.828 1.00 73.88 95 GLY A N 1
ATOM 681 C CA . GLY A 1 95 ? -11.406 3.405 -3.478 1.00 73.88 95 GLY A CA 1
ATOM 682 C C . GLY A 1 95 ? -10.187 4.329 -3.397 1.00 73.88 95 GLY A C 1
ATOM 683 O O . GLY A 1 95 ? -9.896 4.828 -2.315 1.00 73.88 95 GLY A O 1
ATOM 684 N N . GLY A 1 96 ? -9.531 4.630 -4.523 1.00 83.50 96 GLY A N 1
ATOM 685 C CA . GLY A 1 96 ? -8.438 5.606 -4.586 1.00 83.50 96 GLY A CA 1
ATOM 686 C C . GLY A 1 96 ? -7.139 5.114 -3.939 1.00 83.50 96 GLY A C 1
ATOM 687 O O . GLY A 1 96 ? -6.777 3.942 -4.066 1.00 83.50 96 GLY A O 1
ATOM 688 N N . VAL A 1 97 ? -6.423 6.020 -3.272 1.00 86.94 97 VAL A N 1
ATOM 689 C CA . VAL A 1 97 ? -5.176 5.738 -2.543 1.00 86.94 97 VAL A CA 1
ATOM 690 C C . VAL A 1 97 ? -5.416 5.946 -1.051 1.00 86.94 97 VAL A C 1
ATOM 692 O O . VAL A 1 97 ? -6.109 6.878 -0.645 1.00 86.94 97 VAL A O 1
ATOM 695 N N . VAL A 1 98 ? -4.826 5.082 -0.233 1.00 92.50 98 VAL A N 1
ATOM 696 C CA . VAL A 1 98 ? -4.832 5.203 1.225 1.00 92.50 98 VAL A CA 1
ATOM 697 C C . VAL A 1 98 ? -3.420 5.444 1.734 1.00 92.50 98 VAL A C 1
ATOM 699 O O . VAL A 1 98 ? -2.464 4.890 1.188 1.00 92.50 98 VAL A O 1
ATOM 702 N N . ARG A 1 99 ? -3.289 6.252 2.786 1.00 95.19 99 ARG A N 1
ATOM 703 C CA . ARG A 1 99 ? -2.081 6.345 3.609 1.00 95.19 99 ARG A CA 1
ATOM 704 C C . ARG A 1 99 ? -2.272 5.481 4.844 1.00 95.19 99 ARG A C 1
ATOM 706 O O . ARG A 1 99 ? -3.150 5.772 5.645 1.00 95.19 99 ARG A O 1
ATOM 713 N N . VAL A 1 100 ? -1.461 4.445 5.011 1.00 96.88 100 VAL A N 1
ATOM 714 C CA . VAL A 1 100 ? -1.422 3.658 6.246 1.00 96.88 100 VAL A CA 1
ATOM 715 C C . VAL A 1 100 ? -0.554 4.399 7.253 1.00 96.88 100 VAL A C 1
ATOM 717 O O . VAL A 1 100 ? 0.626 4.649 7.005 1.00 96.88 100 VAL A O 1
ATOM 720 N N . GLU A 1 101 ? -1.159 4.763 8.379 1.00 96.81 101 GLU A N 1
ATOM 721 C CA . GLU A 1 101 ? -0.511 5.531 9.445 1.00 96.81 101 GLU A CA 1
ATOM 722 C C . GLU A 1 101 ? -0.020 4.637 10.581 1.00 96.81 101 GLU A C 1
ATOM 724 O O . GLU A 1 101 ? 0.929 4.997 11.274 1.00 96.81 101 GLU A O 1
ATOM 729 N N . TYR A 1 102 ? -0.650 3.474 10.762 1.00 96.94 102 TYR A N 1
ATOM 730 C CA . TYR A 1 102 ? -0.256 2.497 11.767 1.00 96.94 102 TYR A CA 1
ATOM 731 C C . TYR A 1 102 ? -0.832 1.116 11.459 1.00 96.94 102 TYR A C 1
ATOM 733 O O . TYR A 1 102 ? -1.971 0.999 11.011 1.00 96.94 102 TYR A O 1
ATOM 741 N N . THR A 1 103 ? -0.080 0.063 11.770 1.00 97.06 103 THR A N 1
ATOM 742 C CA . THR A 1 103 ? -0.632 -1.283 11.949 1.00 97.06 103 THR A CA 1
ATOM 743 C C . THR A 1 103 ? 0.269 -2.126 12.842 1.00 97.06 103 THR A C 1
ATOM 745 O O . THR A 1 103 ? 1.490 -2.112 12.683 1.00 97.06 103 THR A O 1
ATOM 748 N N . ASP A 1 104 ? -0.315 -2.907 13.749 1.00 95.94 104 ASP A N 1
ATOM 749 C CA . ASP A 1 104 ? 0.408 -3.923 14.530 1.00 95.94 104 ASP A CA 1
ATOM 750 C C . ASP A 1 104 ? 0.369 -5.317 13.868 1.00 95.94 104 ASP A C 1
ATOM 752 O O . ASP A 1 104 ? 1.005 -6.245 14.370 1.00 95.94 104 ASP A O 1
ATOM 756 N N . SER A 1 105 ? -0.301 -5.458 12.712 1.00 95.25 105 SER A N 1
ATOM 757 C CA . SER A 1 105 ? -0.385 -6.734 11.999 1.00 95.25 105 SER A CA 1
ATOM 758 C C . SER A 1 105 ? 0.997 -7.263 11.613 1.00 95.25 105 SER A C 1
ATOM 760 O O . SER A 1 105 ? 1.736 -6.682 10.816 1.00 95.25 105 SER A O 1
ATOM 762 N N . VAL A 1 106 ? 1.299 -8.443 12.137 1.00 92.62 106 VAL A N 1
ATOM 763 C CA . VAL A 1 106 ? 2.451 -9.290 11.850 1.00 92.62 106 VAL A CA 1
ATOM 764 C C . VAL A 1 106 ? 2.525 -9.603 10.356 1.00 92.62 106 VAL A C 1
ATOM 766 O O . VAL A 1 106 ? 3.615 -9.516 9.775 1.00 92.62 106 VAL A O 1
ATOM 769 N N . TRP A 1 107 ? 1.399 -9.959 9.728 1.00 91.94 107 TRP A N 1
ATOM 770 C CA . TRP A 1 107 ? 1.351 -10.250 8.296 1.00 91.94 107 TRP A CA 1
ATOM 771 C C . TRP A 1 107 ? 1.545 -9.002 7.441 1.00 91.94 107 TRP A C 1
ATOM 773 O O . TRP A 1 107 ? 2.432 -9.007 6.584 1.00 91.94 107 TRP A O 1
ATOM 783 N N . ILE A 1 108 ? 0.789 -7.925 7.687 1.00 93.31 108 ILE A N 1
ATOM 784 C CA . ILE A 1 108 ? 0.915 -6.693 6.893 1.00 93.31 108 ILE A CA 1
ATOM 785 C C . ILE A 1 108 ? 2.332 -6.140 7.010 1.00 93.31 108 ILE A C 1
ATOM 787 O O . ILE A 1 108 ? 2.949 -5.866 5.987 1.00 93.31 108 ILE A O 1
ATOM 791 N N . ASN A 1 109 ? 2.899 -6.079 8.217 1.00 91.81 109 ASN A N 1
ATOM 792 C CA . ASN A 1 109 ? 4.262 -5.584 8.426 1.00 91.81 109 ASN A CA 1
ATOM 793 C C . ASN A 1 109 ? 5.334 -6.502 7.813 1.00 91.81 109 ASN A C 1
ATOM 795 O O . ASN A 1 109 ? 6.434 -6.056 7.495 1.00 91.81 109 ASN A O 1
ATOM 799 N N . SER A 1 110 ? 5.025 -7.786 7.582 1.00 88.38 110 SER A N 1
ATOM 800 C CA . SER A 1 110 ? 5.895 -8.685 6.806 1.00 88.38 110 SER A CA 1
ATOM 801 C C . SER A 1 110 ? 5.866 -8.418 5.297 1.00 88.38 110 SER A C 1
ATOM 803 O O . SER A 1 110 ? 6.646 -9.014 4.555 1.00 88.38 110 SER A O 1
ATOM 805 N N . LEU A 1 111 ? 4.970 -7.553 4.829 1.00 88.12 111 LEU A N 1
ATOM 806 C CA . LEU A 1 111 ? 4.845 -7.179 3.428 1.00 88.12 111 LEU A CA 1
ATOM 807 C C . LEU A 1 111 ? 5.129 -5.697 3.215 1.00 88.12 111 LEU A C 1
ATOM 809 O O . LEU A 1 111 ? 5.815 -5.384 2.254 1.00 88.12 111 LEU A O 1
ATOM 813 N N . TYR A 1 112 ? 4.660 -4.791 4.075 1.00 90.06 112 TYR A N 1
ATOM 814 C CA . TYR A 1 112 ? 4.749 -3.339 3.885 1.00 90.06 112 TYR A CA 1
ATOM 815 C C . TYR A 1 112 ? 5.190 -2.587 5.150 1.00 90.06 112 TYR A C 1
ATOM 817 O O . TYR A 1 112 ? 4.895 -3.036 6.252 1.00 90.06 112 TYR A O 1
ATOM 825 N N . PRO A 1 113 ? 5.912 -1.457 5.003 1.00 85.19 113 PRO A N 1
ATOM 826 C CA . PRO A 1 113 ? 6.455 -0.919 3.749 1.00 85.19 113 PRO A CA 1
ATOM 827 C C . PRO A 1 113 ? 7.706 -1.664 3.257 1.00 85.19 113 PRO A C 1
ATOM 829 O O . PRO A 1 113 ? 8.348 -1.213 2.318 1.00 85.19 113 PRO A O 1
ATOM 832 N N . SER A 1 114 ? 8.057 -2.806 3.865 1.00 83.44 114 SER A N 1
ATOM 833 C CA . SER A 1 114 ? 9.287 -3.555 3.561 1.00 83.44 114 SER A CA 1
ATOM 834 C C . SER A 1 114 ? 10.582 -2.815 3.888 1.00 83.44 114 SER A C 1
ATOM 836 O O . SER A 1 114 ? 11.620 -3.071 3.272 1.00 83.44 114 SER A O 1
ATOM 838 N N . GLU A 1 115 ? 10.540 -1.923 4.875 1.00 83.56 115 GLU A N 1
ATOM 839 C CA . GLU A 1 115 ? 11.758 -1.318 5.391 1.00 83.56 115 GLU A CA 1
ATOM 840 C C . GLU A 1 115 ? 12.613 -2.367 6.106 1.00 83.56 115 GLU A C 1
ATOM 842 O O . GLU A 1 115 ? 12.142 -3.060 7.008 1.00 83.56 115 GLU A O 1
ATOM 847 N N . HIS A 1 116 ? 13.878 -2.458 5.714 1.00 81.00 116 HIS A N 1
ATOM 848 C CA . HIS A 1 116 ? 14.871 -3.337 6.335 1.00 81.00 116 HIS A CA 1
ATOM 849 C C . HIS A 1 116 ? 16.171 -2.589 6.645 1.00 81.00 116 HIS A C 1
ATOM 851 O O . HIS A 1 116 ? 17.206 -3.207 6.884 1.00 81.00 116 HIS A O 1
ATOM 857 N N . THR A 1 117 ? 16.105 -1.255 6.705 1.00 81.25 117 THR A N 1
ATOM 858 C CA . THR A 1 117 ? 17.211 -0.374 7.097 1.00 81.25 117 THR A CA 1
ATOM 859 C C . THR A 1 117 ? 17.885 -0.827 8.391 1.00 81.25 117 THR A C 1
ATOM 861 O O . THR A 1 117 ? 19.106 -0.804 8.487 1.00 81.25 117 THR A O 1
ATOM 864 N N . SER A 1 118 ? 17.107 -1.291 9.374 1.00 80.88 118 SER A N 1
ATOM 865 C CA . SER A 1 118 ? 17.615 -1.763 10.669 1.00 80.88 118 SER A CA 1
ATOM 866 C C . SER A 1 118 ? 18.505 -3.007 10.578 1.00 80.88 118 SER A C 1
ATOM 868 O O . SER A 1 118 ? 19.255 -3.281 11.511 1.00 80.88 118 SER A O 1
ATOM 870 N N . ALA A 1 119 ? 18.456 -3.751 9.472 1.00 83.12 119 ALA A N 1
ATOM 871 C CA . ALA A 1 119 ? 19.342 -4.884 9.226 1.00 83.12 119 ALA A CA 1
ATOM 872 C C . ALA A 1 119 ? 20.624 -4.508 8.478 1.00 83.12 119 ALA A C 1
ATOM 874 O O . ALA A 1 119 ? 21.519 -5.343 8.341 1.00 83.12 119 ALA A O 1
ATOM 875 N N . LEU A 1 120 ? 20.734 -3.269 7.996 1.00 84.06 120 LEU A N 1
ATOM 876 C CA . LEU A 1 120 ? 21.964 -2.783 7.397 1.00 84.06 120 LEU A CA 1
ATOM 877 C C . LEU A 1 120 ? 22.968 -2.428 8.499 1.00 84.06 120 LEU A C 1
ATOM 879 O O . LEU A 1 120 ? 22.621 -1.711 9.441 1.00 84.06 120 LEU A O 1
ATOM 883 N N . PRO A 1 121 ? 24.237 -2.861 8.386 1.00 91.19 121 PRO A N 1
ATOM 884 C CA . PRO A 1 121 ? 25.280 -2.399 9.288 1.00 91.19 121 PRO A CA 1
ATOM 885 C C . PRO A 1 121 ? 25.361 -0.861 9.279 1.00 91.19 121 PRO A C 1
ATOM 887 O O . PRO A 1 121 ? 25.302 -0.267 8.197 1.00 91.19 121 PRO A O 1
ATOM 890 N N . PRO A 1 122 ? 25.594 -0.191 10.425 1.00 92.69 122 PRO A N 1
ATOM 891 C CA . PRO A 1 122 ? 25.666 1.273 10.485 1.00 92.69 122 PRO A CA 1
ATOM 892 C C . PRO A 1 122 ? 26.656 1.886 9.484 1.00 92.69 122 PRO A C 1
ATOM 894 O O . PRO A 1 122 ? 26.413 2.957 8.934 1.00 92.69 122 PRO A O 1
ATOM 897 N N . ARG A 1 123 ? 27.752 1.174 9.185 1.00 94.88 123 ARG A N 1
ATOM 898 C CA . ARG A 1 123 ? 28.738 1.584 8.175 1.00 94.88 123 ARG A CA 1
ATOM 899 C C . ARG A 1 123 ? 28.158 1.615 6.757 1.00 94.88 123 ARG A C 1
ATOM 901 O O . ARG A 1 123 ? 28.512 2.504 5.995 1.00 94.88 123 ARG A O 1
ATOM 908 N N . VAL A 1 124 ? 27.268 0.684 6.409 1.00 91.69 124 VAL A N 1
ATOM 909 C CA . VAL A 1 124 ? 26.582 0.664 5.105 1.00 91.69 124 VAL A CA 1
ATOM 910 C C . VAL A 1 124 ? 25.632 1.851 5.002 1.00 91.69 124 VAL A C 1
ATOM 912 O O . VAL A 1 124 ? 25.690 2.590 4.025 1.00 91.69 124 VAL A O 1
ATOM 915 N N . VAL A 1 125 ? 24.832 2.101 6.043 1.00 89.88 125 VAL A N 1
ATOM 916 C CA . VAL A 1 125 ? 23.948 3.278 6.111 1.00 89.88 125 VAL A CA 1
ATOM 917 C C . VAL A 1 125 ? 24.748 4.577 5.976 1.00 89.88 125 VAL A C 1
ATOM 919 O O . VAL A 1 125 ? 24.345 5.474 5.239 1.00 89.88 125 VAL A O 1
ATOM 922 N N . ALA A 1 126 ? 25.904 4.671 6.638 1.00 91.19 126 ALA A N 1
ATOM 923 C CA . ALA A 1 126 ? 26.785 5.830 6.540 1.00 91.19 126 ALA A CA 1
ATOM 924 C C . ALA A 1 126 ? 27.338 6.031 5.120 1.00 91.19 126 ALA A C 1
ATOM 926 O O . ALA A 1 126 ? 27.298 7.151 4.619 1.00 91.19 126 ALA A O 1
ATOM 927 N N . VAL A 1 127 ? 27.801 4.966 4.454 1.00 92.62 127 VAL A N 1
ATOM 928 C CA . VAL A 1 127 ? 28.281 5.030 3.060 1.00 92.62 127 VAL A CA 1
ATOM 929 C C . VAL A 1 127 ? 27.160 5.453 2.109 1.00 92.62 127 VAL A C 1
ATOM 931 O O . VAL A 1 127 ? 27.371 6.327 1.273 1.00 92.62 127 VAL A O 1
ATOM 934 N N . LEU A 1 128 ? 25.955 4.896 2.269 1.00 86.38 128 LEU A N 1
ATOM 935 C CA . LEU A 1 128 ? 24.783 5.298 1.488 1.00 86.38 128 LEU A CA 1
ATOM 936 C C . LEU A 1 128 ? 24.499 6.797 1.662 1.00 86.38 128 LEU A C 1
ATOM 938 O O . LEU A 1 128 ? 24.370 7.518 0.675 1.00 86.38 128 LEU A O 1
ATOM 942 N N . ARG A 1 129 ? 24.483 7.289 2.907 1.00 87.56 129 ARG A N 1
ATOM 943 C CA . ARG A 1 129 ? 24.280 8.717 3.203 1.00 87.56 129 ARG A CA 1
ATOM 944 C C . ARG A 1 129 ? 25.370 9.613 2.626 1.00 87.56 129 ARG A C 1
ATOM 946 O O . ARG A 1 129 ? 25.060 10.672 2.093 1.00 87.56 129 ARG A O 1
ATOM 953 N N . GLN A 1 130 ? 26.631 9.186 2.679 1.00 89.25 130 GLN A N 1
ATOM 954 C CA . GLN A 1 130 ? 27.746 9.914 2.061 1.00 89.25 130 GLN A CA 1
ATOM 955 C C . GLN A 1 130 ? 27.588 10.043 0.541 1.00 89.25 130 GLN A C 1
ATOM 957 O O . GLN A 1 130 ? 27.999 11.049 -0.028 1.00 89.25 130 GLN A O 1
ATOM 962 N N . GLY A 1 131 ? 26.962 9.057 -0.106 1.00 86.00 131 GLY A N 1
ATOM 963 C CA . GLY A 1 131 ? 26.620 9.093 -1.528 1.00 86.00 131 GLY A CA 1
ATOM 964 C C . GLY A 1 131 ? 25.356 9.890 -1.872 1.00 86.00 131 GLY A C 1
ATOM 965 O O . GLY A 1 131 ? 24.923 9.840 -3.018 1.00 86.00 131 GLY A O 1
ATOM 966 N N . GLY A 1 132 ? 24.738 10.586 -0.910 1.00 80.50 132 GLY A N 1
ATOM 967 C CA . GLY A 1 132 ? 23.488 11.328 -1.116 1.00 80.50 132 GLY A CA 1
ATOM 968 C C . GLY A 1 132 ? 22.219 10.468 -1.071 1.00 80.50 132 GLY A C 1
ATOM 969 O O . GLY A 1 132 ? 21.147 10.942 -1.431 1.00 80.50 132 GLY A O 1
ATOM 970 N N . HIS A 1 133 ? 22.310 9.210 -0.631 1.00 81.94 13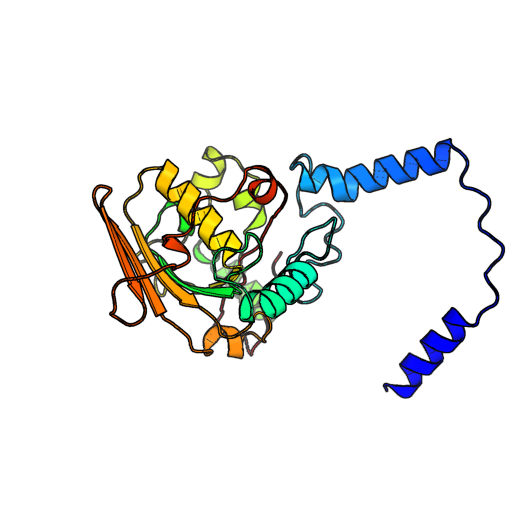3 HIS A N 1
ATOM 971 C CA . HIS A 1 133 ? 21.145 8.354 -0.404 1.00 81.94 133 HIS A CA 1
ATOM 972 C C . HIS A 1 133 ? 20.513 8.636 0.970 1.00 81.94 133 HIS A C 1
ATOM 974 O O . HIS A 1 133 ? 21.203 9.010 1.915 1.00 81.94 133 HIS A O 1
ATOM 980 N N . LEU A 1 134 ? 19.227 8.320 1.160 1.00 81.88 134 LEU A N 1
ATOM 981 C CA . LEU A 1 134 ? 18.543 8.463 2.464 1.00 81.88 134 LEU A CA 1
ATOM 982 C C . LEU A 1 134 ? 19.136 7.561 3.567 1.00 81.88 134 LEU A C 1
ATOM 984 O O . LEU A 1 134 ? 18.867 7.715 4.760 1.00 81.88 134 LEU A O 1
ATOM 988 N N . GLY A 1 135 ? 19.934 6.566 3.170 1.00 83.94 135 GLY A N 1
ATOM 989 C CA . GLY A 1 135 ? 20.401 5.503 4.059 1.00 83.94 135 GLY A CA 1
ATOM 990 C C . GLY A 1 135 ? 19.275 4.594 4.559 1.00 83.94 135 GLY A C 1
ATOM 991 O O . GLY A 1 135 ? 19.476 3.885 5.538 1.00 83.94 135 GLY A O 1
ATOM 992 N N . ARG A 1 136 ? 18.105 4.617 3.909 1.00 83.50 136 ARG A N 1
ATOM 993 C CA . ARG A 1 136 ? 16.985 3.702 4.157 1.00 83.50 136 ARG A CA 1
ATOM 994 C C . ARG A 1 136 ? 16.839 2.746 2.988 1.00 83.50 136 ARG A C 1
ATOM 996 O O . ARG A 1 136 ? 17.068 3.155 1.857 1.00 83.50 136 ARG A O 1
ATOM 1003 N N . GLN A 1 137 ? 16.449 1.505 3.249 1.00 82.19 137 GLN A N 1
ATOM 1004 C CA . GLN A 1 137 ? 16.231 0.522 2.192 1.00 82.19 137 GLN A CA 1
ATOM 1005 C C . GLN A 1 137 ? 14.865 -0.136 2.356 1.00 82.19 137 GLN A C 1
ATOM 1007 O O . GLN A 1 137 ? 14.511 -0.642 3.427 1.00 82.19 137 GLN A O 1
ATOM 1012 N N . PHE A 1 138 ? 14.104 -0.128 1.267 1.00 82.62 138 PHE A N 1
ATOM 1013 C CA . PHE A 1 138 ? 12.792 -0.747 1.151 1.00 82.62 138 PHE A CA 1
ATOM 1014 C C . PHE A 1 138 ? 12.884 -1.805 0.066 1.00 82.62 138 PHE A C 1
ATOM 1016 O O . PHE A 1 138 ? 13.448 -1.529 -0.982 1.00 82.62 138 PHE A O 1
ATOM 1023 N N . ASN A 1 139 ? 12.393 -3.016 0.323 1.00 78.12 139 ASN A N 1
ATOM 1024 C CA . ASN A 1 139 ? 12.454 -4.074 -0.685 1.00 78.12 139 ASN A CA 1
ATOM 1025 C C . ASN A 1 139 ? 11.175 -4.926 -0.689 1.00 78.12 139 ASN A C 1
ATOM 1027 O O . ASN A 1 139 ? 11.130 -6.014 -0.098 1.00 78.12 139 ASN A O 1
ATOM 1031 N N . PRO A 1 140 ? 10.088 -4.405 -1.285 1.00 76.81 140 PRO A N 1
ATOM 1032 C CA . PRO A 1 140 ? 8.794 -5.074 -1.278 1.00 76.81 140 PRO A CA 1
ATOM 1033 C C . PRO A 1 140 ? 8.698 -6.250 -2.256 1.00 76.81 140 PRO A C 1
ATOM 1035 O O . PRO A 1 140 ? 7.804 -7.088 -2.103 1.00 76.81 140 PRO A O 1
ATOM 1038 N N . THR A 1 141 ? 9.610 -6.357 -3.226 1.00 74.25 141 THR A N 1
ATOM 1039 C CA . THR A 1 141 ? 9.575 -7.392 -4.270 1.00 74.25 141 THR A CA 1
ATOM 1040 C C . THR A 1 141 ? 9.880 -8.798 -3.730 1.00 74.25 141 THR A C 1
ATOM 1042 O O . THR A 1 141 ? 8.996 -9.657 -3.812 1.00 74.25 141 THR A O 1
ATOM 1045 N N . PRO A 1 142 ? 11.015 -9.068 -3.053 1.00 70.94 142 PRO A N 1
ATOM 1046 C CA . PRO A 1 142 ? 11.297 -10.368 -2.459 1.00 70.94 142 PRO A CA 1
ATOM 1047 C C . PRO A 1 142 ? 10.262 -10.757 -1.408 1.00 70.94 142 PRO A C 1
ATOM 1049 O O . PRO A 1 142 ? 9.906 -11.922 -1.305 1.00 70.94 142 PRO A O 1
ATOM 1052 N N . ARG A 1 143 ? 9.681 -9.805 -0.667 1.00 75.94 143 ARG A N 1
ATOM 1053 C CA . ARG A 1 143 ? 8.598 -10.125 0.279 1.00 75.94 143 ARG A CA 1
ATOM 1054 C C . ARG A 1 143 ? 7.330 -10.625 -0.409 1.00 75.94 143 ARG A C 1
ATOM 1056 O O . ARG A 1 143 ? 6.574 -11.370 0.210 1.00 75.94 143 ARG A O 1
ATOM 1063 N N . ARG A 1 144 ? 7.099 -10.263 -1.672 1.00 73.50 144 ARG A N 1
ATOM 1064 C CA . ARG A 1 144 ? 5.985 -10.783 -2.476 1.00 73.50 144 ARG A CA 1
ATOM 1065 C C . ARG A 1 144 ? 6.321 -12.113 -3.150 1.00 73.50 144 ARG A C 1
ATOM 1067 O O . ARG A 1 144 ? 5.466 -12.995 -3.156 1.00 73.50 144 ARG A O 1
ATOM 1074 N N . VAL A 1 145 ? 7.531 -12.255 -3.686 1.00 71.12 145 VAL A N 1
ATOM 1075 C CA . VAL A 1 145 ? 7.937 -13.422 -4.492 1.00 71.12 145 VAL A CA 1
ATOM 1076 C C . VAL A 1 145 ? 8.396 -14.593 -3.623 1.00 71.12 145 VAL A C 1
ATOM 1078 O O . VAL A 1 145 ? 8.093 -15.747 -3.920 1.00 71.12 145 VAL A O 1
ATOM 1081 N N . LEU A 1 146 ? 9.097 -14.320 -2.522 1.00 73.81 146 LEU A N 1
ATOM 1082 C CA . LEU A 1 146 ? 9.628 -15.364 -1.655 1.00 73.81 146 LEU A CA 1
ATOM 1083 C C . LEU A 1 146 ? 8.519 -16.007 -0.816 1.00 73.81 146 LEU A C 1
ATOM 1085 O O . LEU A 1 146 ? 7.601 -15.343 -0.311 1.00 73.81 146 LEU A O 1
ATOM 1089 N N . GLY A 1 147 ? 8.640 -17.325 -0.646 1.00 73.38 147 GLY A N 1
ATOM 1090 C CA . GLY A 1 147 ? 7.737 -18.132 0.168 1.00 73.38 147 GLY A CA 1
ATOM 1091 C C . GLY A 1 147 ? 7.748 -17.747 1.658 1.00 73.38 147 GLY A C 1
ATOM 1092 O O . GLY A 1 147 ? 8.628 -17.007 2.110 1.00 73.38 147 GLY A O 1
ATOM 1093 N N . PRO A 1 148 ? 6.77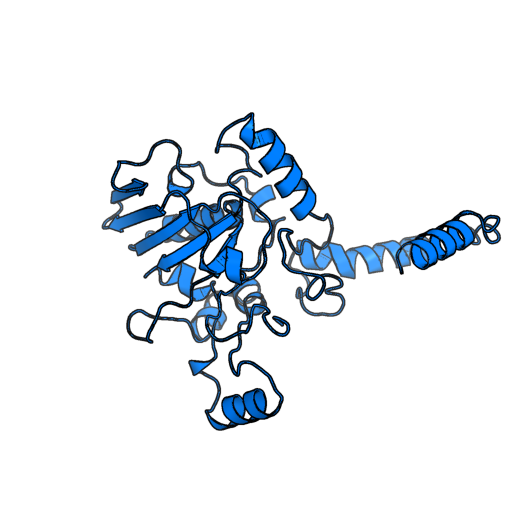8 -18.249 2.448 1.00 76.19 148 PRO A N 1
ATOM 1094 C CA . PRO A 1 148 ? 6.607 -17.872 3.854 1.00 76.19 148 PRO A CA 1
ATOM 1095 C C . PRO A 1 148 ? 7.851 -18.089 4.724 1.00 76.19 148 PRO A C 1
ATOM 1097 O O . PRO A 1 148 ? 8.129 -17.265 5.591 1.00 76.19 148 PRO A O 1
ATOM 1100 N N . GLU A 1 149 ? 8.603 -19.163 4.473 1.00 82.00 149 GLU A N 1
ATOM 1101 C CA . GLU A 1 149 ? 9.806 -19.523 5.233 1.00 82.00 149 GLU A CA 1
ATOM 1102 C C . GLU A 1 149 ? 10.898 -18.459 5.102 1.00 82.00 149 GLU A C 1
ATOM 1104 O O . GLU A 1 149 ? 11.332 -17.884 6.096 1.00 82.00 149 GLU A O 1
ATOM 1109 N N . LEU A 1 150 ? 11.279 -18.116 3.868 1.00 79.69 150 LEU A N 1
ATOM 1110 C CA . LEU A 1 150 ? 12.277 -17.076 3.614 1.00 79.69 150 LEU A CA 1
ATOM 1111 C C . LEU A 1 150 ? 11.783 -15.699 4.066 1.00 79.69 150 LEU A C 1
ATOM 1113 O O . LEU A 1 150 ? 12.544 -14.917 4.630 1.00 79.69 150 LEU A O 1
ATOM 1117 N N . ARG A 1 151 ? 10.489 -15.408 3.892 1.00 81.81 151 ARG A N 1
ATOM 1118 C CA . ARG A 1 151 ? 9.888 -14.144 4.336 1.00 81.81 151 ARG A CA 1
ATOM 1119 C C . ARG A 1 151 ? 9.951 -13.953 5.849 1.00 81.81 151 ARG A C 1
ATOM 1121 O O . ARG A 1 151 ? 10.088 -12.817 6.304 1.00 81.81 151 ARG A O 1
ATOM 1128 N N . ALA A 1 152 ? 9.848 -15.035 6.619 1.00 80.75 152 ALA A N 1
ATOM 1129 C CA . ALA A 1 152 ? 9.961 -14.995 8.074 1.00 80.75 152 ALA A CA 1
ATOM 1130 C C . ALA A 1 152 ? 11.368 -14.588 8.542 1.00 80.75 152 ALA A C 1
ATOM 1132 O O . ALA A 1 152 ? 11.501 -13.995 9.612 1.00 80.75 152 ALA A O 1
ATOM 1133 N N . LEU A 1 153 ? 12.396 -14.847 7.726 1.00 82.31 153 LEU A N 1
ATOM 1134 C CA . LEU A 1 153 ? 13.781 -14.444 7.989 1.00 82.31 153 LEU A CA 1
ATOM 1135 C C . LEU A 1 153 ? 14.050 -12.976 7.637 1.00 82.31 153 LEU A C 1
ATOM 1137 O O . LEU A 1 153 ? 15.055 -12.409 8.062 1.00 82.31 153 LEU A O 1
ATOM 1141 N N . MET A 1 154 ? 13.166 -12.342 6.866 1.00 83.44 154 MET A N 1
ATOM 1142 C CA . MET A 1 154 ? 13.370 -10.965 6.437 1.00 83.44 154 MET A CA 1
ATOM 1143 C C . MET A 1 154 ? 13.032 -9.966 7.567 1.00 83.44 154 MET A C 1
ATOM 1145 O O . MET A 1 154 ? 11.954 -10.063 8.171 1.00 83.44 154 MET A O 1
ATOM 1149 N N . PRO A 1 155 ? 13.865 -8.932 7.796 1.00 85.25 155 PRO A N 1
ATOM 1150 C CA . PRO A 1 155 ? 13.634 -7.884 8.799 1.00 85.25 155 PRO A CA 1
ATOM 1151 C C . PRO A 1 155 ? 12.380 -7.064 8.502 1.00 85.25 155 PRO A C 1
ATOM 1153 O O . PRO A 1 155 ? 12.248 -6.519 7.406 1.00 85.25 155 PRO A O 1
ATOM 1156 N N . ARG A 1 156 ? 11.450 -6.989 9.454 1.00 87.12 156 ARG A N 1
ATOM 1157 C CA . ARG A 1 156 ? 10.205 -6.213 9.354 1.00 87.12 156 ARG A CA 1
ATOM 1158 C C . ARG A 1 156 ? 10.104 -5.243 10.516 1.00 87.12 156 ARG A C 1
ATOM 1160 O O . ARG A 1 156 ? 10.644 -5.545 11.578 1.00 87.12 156 ARG A O 1
ATOM 1167 N N . TRP A 1 157 ? 9.324 -4.184 10.340 1.00 87.81 157 TRP A N 1
ATOM 1168 C CA . TRP A 1 157 ? 8.931 -3.327 11.451 1.00 87.81 157 TRP A CA 1
ATOM 1169 C C . TRP A 1 157 ? 8.088 -4.102 12.472 1.00 87.81 157 TRP A C 1
ATOM 1171 O O . TRP A 1 157 ? 7.235 -4.924 12.111 1.00 87.81 157 TRP A O 1
ATOM 1181 N N . ARG A 1 158 ? 8.334 -3.842 13.753 1.00 88.19 158 ARG A N 1
ATOM 1182 C CA . ARG A 1 158 ? 7.592 -4.366 14.897 1.00 88.19 158 ARG A CA 1
ATOM 1183 C C . ARG A 1 158 ? 7.206 -3.213 15.826 1.00 88.19 158 ARG A C 1
ATOM 1185 O O . ARG A 1 158 ? 7.955 -2.240 15.935 1.00 88.19 158 ARG A O 1
ATOM 1192 N N . PRO A 1 159 ? 6.079 -3.324 16.552 1.00 85.94 159 PRO A N 1
ATOM 1193 C CA . PRO A 1 159 ? 5.780 -2.399 17.636 1.00 85.94 159 PRO A CA 1
ATOM 1194 C C . PRO A 1 159 ? 6.964 -2.307 18.610 1.00 85.94 159 PRO A C 1
ATOM 1196 O O . PRO A 1 159 ? 7.399 -3.323 19.148 1.00 85.94 159 PRO A O 1
ATOM 1199 N N . GLY A 1 160 ? 7.489 -1.096 18.804 1.00 84.62 160 GLY A N 1
ATOM 1200 C CA . GLY A 1 160 ? 8.675 -0.836 19.629 1.00 84.62 160 GLY A CA 1
ATOM 1201 C C . GLY A 1 160 ? 9.955 -0.518 18.847 1.00 84.62 160 GLY A C 1
ATOM 1202 O O . GLY A 1 160 ? 10.857 0.077 19.425 1.00 84.62 160 GLY A O 1
ATOM 1203 N N . ASP A 1 161 ? 10.012 -0.792 17.538 1.00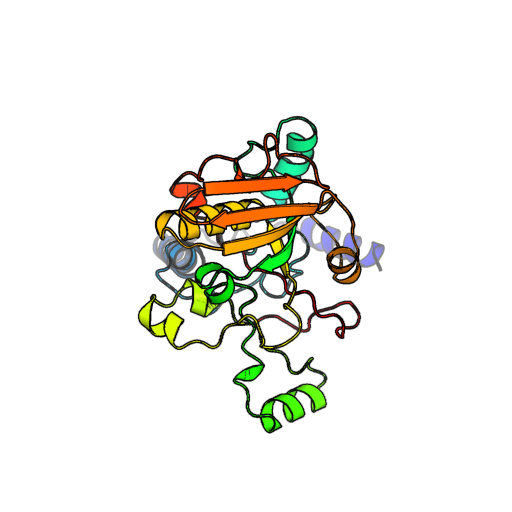 84.06 161 ASP A N 1
ATOM 1204 C CA . ASP A 1 161 ? 11.182 -0.484 16.690 1.00 84.06 161 ASP A CA 1
ATOM 1205 C C . ASP A 1 161 ? 11.360 1.028 16.411 1.00 84.06 161 ASP A C 1
ATOM 1207 O O . ASP A 1 161 ? 12.287 1.437 15.712 1.00 84.06 161 ASP A O 1
ATOM 1211 N N . GLY A 1 162 ? 10.465 1.871 16.936 1.00 86.25 162 GLY A N 1
ATOM 1212 C CA . GLY A 1 162 ? 10.443 3.319 16.742 1.00 86.25 162 GLY A CA 1
ATOM 1213 C C . GLY A 1 162 ? 9.140 3.801 16.107 1.00 86.25 162 GLY A C 1
ATOM 1214 O O . GLY A 1 162 ? 8.094 3.156 16.223 1.00 86.25 162 GLY A O 1
ATOM 1215 N N . ALA A 1 163 ? 9.201 4.955 15.439 1.00 89.56 163 ALA A N 1
ATOM 1216 C CA . ALA A 1 163 ? 8.062 5.497 14.706 1.00 89.56 163 ALA A CA 1
ATOM 1217 C C . ALA A 1 163 ? 7.633 4.538 13.585 1.00 89.56 163 ALA A C 1
ATOM 1219 O O . ALA A 1 163 ? 8.470 3.941 12.906 1.00 89.56 163 ALA A O 1
ATOM 1220 N N . PHE A 1 164 ? 6.322 4.390 13.389 1.00 91.94 164 PHE A N 1
ATOM 1221 C CA . PHE A 1 164 ? 5.795 3.561 12.312 1.00 91.94 164 PHE A CA 1
ATOM 1222 C C . PHE A 1 164 ? 6.154 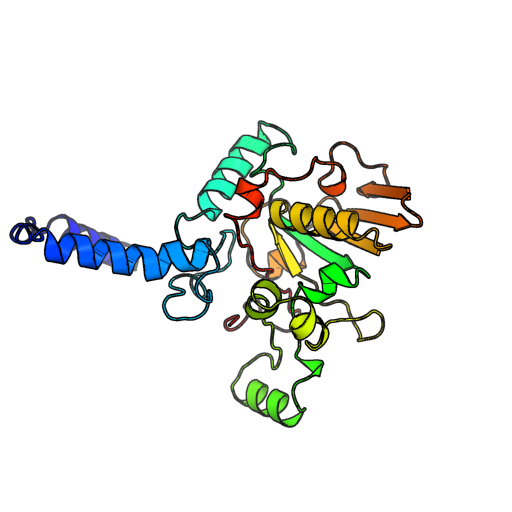4.180 10.950 1.00 91.94 164 PHE A C 1
ATOM 1224 O O . PHE A 1 164 ? 5.846 5.355 10.723 1.00 91.94 164 PHE A O 1
ATOM 1231 N N . PRO A 1 165 ? 6.785 3.429 10.029 1.00 90.81 165 PRO A N 1
ATOM 1232 C CA . PRO A 1 165 ? 7.112 3.940 8.709 1.00 90.81 165 PRO A CA 1
ATOM 1233 C C . PRO A 1 165 ? 5.829 4.003 7.881 1.00 90.81 165 PRO A C 1
ATOM 1235 O O . PRO A 1 165 ? 5.378 2.996 7.345 1.00 90.81 165 PRO A O 1
ATOM 1238 N N . GLN A 1 166 ? 5.216 5.184 7.807 1.00 93.75 166 GLN A N 1
ATOM 1239 C CA . GLN A 1 166 ? 3.988 5.389 7.043 1.00 93.75 166 GLN A CA 1
ATOM 1240 C C . GLN A 1 166 ? 4.214 5.122 5.552 1.00 93.75 166 GLN A C 1
ATOM 1242 O O . GLN A 1 166 ? 5.315 5.293 5.027 1.00 93.75 166 GLN A O 1
ATOM 1247 N N . TYR A 1 167 ? 3.165 4.710 4.849 1.00 92.50 167 TYR A N 1
ATOM 1248 C CA . TYR A 1 167 ? 3.226 4.460 3.411 1.00 92.50 167 TYR A CA 1
ATOM 1249 C C . TYR A 1 167 ? 1.869 4.663 2.758 1.00 92.50 167 TYR A C 1
ATOM 1251 O O . TYR A 1 167 ? 0.825 4.586 3.403 1.00 92.50 167 TYR A O 1
ATOM 1259 N N . THR A 1 168 ? 1.883 4.898 1.451 1.00 91.69 168 THR A N 1
ATOM 1260 C CA . THR A 1 168 ? 0.672 4.927 0.632 1.00 91.69 168 THR A CA 1
ATOM 1261 C C . THR A 1 168 ? 0.566 3.688 -0.238 1.00 91.69 168 THR A C 1
ATOM 1263 O O . THR A 1 168 ? 1.574 3.136 -0.673 1.00 91.69 168 THR A O 1
ATOM 1266 N N . LEU A 1 169 ? -0.657 3.251 -0.513 1.00 88.94 169 LEU A N 1
ATOM 1267 C CA . LEU A 1 169 ? -0.942 2.213 -1.498 1.00 88.94 169 LEU A CA 1
ATOM 1268 C C . LEU A 1 169 ? -2.340 2.403 -2.091 1.00 88.94 169 LEU A C 1
ATOM 1270 O O . LEU A 1 169 ? -3.180 3.080 -1.493 1.00 88.94 169 LEU A O 1
ATOM 1274 N N . PRO A 1 170 ? -2.632 1.795 -3.249 1.00 86.06 170 PRO A N 1
ATOM 1275 C CA . PRO A 1 170 ? -3.996 1.730 -3.750 1.00 86.06 170 PRO A CA 1
ATOM 1276 C C . PRO A 1 170 ? -4.928 1.057 -2.735 1.00 86.06 170 PRO A C 1
ATOM 1278 O O . PRO A 1 170 ? -4.584 0.034 -2.150 1.00 86.06 170 PRO A O 1
ATOM 1281 N N . ALA A 1 171 ? -6.142 1.577 -2.574 1.00 86.50 171 ALA A N 1
ATOM 1282 C CA . ALA A 1 171 ? -7.158 1.009 -1.684 1.00 86.50 171 ALA A CA 1
ATOM 1283 C C . ALA A 1 171 ? -7.443 -0.474 -1.974 1.00 86.50 171 ALA A C 1
ATOM 1285 O O . ALA A 1 171 ? -7.676 -1.273 -1.068 1.00 86.50 171 ALA A O 1
ATOM 1286 N N . LEU A 1 172 ? -7.370 -0.852 -3.251 1.00 82.31 172 LEU A N 1
ATOM 1287 C CA . LEU A 1 172 ? -7.516 -2.230 -3.701 1.00 82.31 172 LEU A CA 1
ATOM 1288 C C . LEU A 1 172 ? -6.465 -3.167 -3.087 1.00 82.31 172 LEU A C 1
ATOM 1290 O O . LEU A 1 172 ? -6.769 -4.290 -2.693 1.00 82.31 172 LEU A O 1
ATOM 1294 N N . GLU A 1 173 ? -5.230 -2.689 -2.977 1.00 85.75 173 GLU A N 1
ATOM 1295 C CA . GLU A 1 173 ? -4.144 -3.443 -2.368 1.00 85.75 173 GLU A CA 1
ATOM 1296 C C . GLU A 1 173 ? -4.349 -3.578 -0.853 1.00 85.75 173 GLU A C 1
ATOM 1298 O O . GLU A 1 173 ? -4.091 -4.641 -0.297 1.00 85.75 173 GLU A O 1
ATOM 1303 N N . LEU A 1 174 ? -4.915 -2.564 -0.188 1.00 90.75 174 LEU A N 1
ATOM 1304 C CA . LEU A 1 174 ? -5.253 -2.672 1.231 1.00 90.75 174 LEU A CA 1
ATOM 1305 C C . LEU A 1 174 ? -6.326 -3.744 1.450 1.00 90.75 174 LEU A C 1
ATOM 1307 O O . LEU A 1 174 ? -6.191 -4.576 2.342 1.00 90.75 174 LEU A O 1
ATOM 1311 N N . ARG A 1 175 ? -7.355 -3.783 0.596 1.00 89.69 175 ARG A N 1
ATOM 1312 C CA . ARG A 1 175 ? -8.387 -4.834 0.631 1.00 89.69 175 ARG A CA 1
ATOM 1313 C C . ARG A 1 175 ? -7.785 -6.228 0.481 1.00 89.69 175 ARG A C 1
ATOM 1315 O O . ARG A 1 175 ? -8.178 -7.136 1.207 1.00 89.69 175 ARG A O 1
ATOM 1322 N N . ARG A 1 176 ? -6.800 -6.388 -0.412 1.00 87.69 176 ARG A N 1
ATOM 1323 C CA . ARG A 1 176 ? -6.053 -7.646 -0.563 1.00 87.69 176 ARG A CA 1
ATOM 1324 C C . ARG A 1 176 ? -5.411 -8.076 0.749 1.00 87.69 176 ARG A C 1
ATOM 1326 O O . ARG A 1 176 ? -5.579 -9.214 1.175 1.00 87.69 176 ARG A O 1
ATOM 1333 N N . LEU A 1 177 ? -4.665 -7.165 1.370 1.00 90.94 177 LEU A N 1
ATOM 1334 C CA . LEU A 1 177 ? -3.975 -7.437 2.624 1.00 90.94 177 LEU A CA 1
ATOM 1335 C C . LEU A 1 177 ? -4.962 -7.845 3.708 1.00 90.94 177 LEU A C 1
ATOM 1337 O O . LEU A 1 177 ? -4.743 -8.851 4.368 1.00 90.94 177 LEU A O 1
ATOM 1341 N N . LEU A 1 178 ? -6.061 -7.107 3.852 1.00 92.56 178 LEU A N 1
ATOM 1342 C CA . LEU A 1 178 ? -7.094 -7.393 4.842 1.00 92.56 178 LEU A CA 1
ATOM 1343 C C . LEU A 1 178 ? -7.695 -8.789 4.656 1.00 92.56 178 LEU A C 1
ATOM 1345 O O . LEU A 1 178 ? -7.816 -9.523 5.635 1.00 92.56 178 LEU A O 1
ATOM 1349 N N . ALA A 1 179 ? -7.997 -9.188 3.418 1.00 90.56 179 ALA A N 1
ATOM 1350 C CA . ALA A 1 179 ? -8.474 -10.537 3.116 1.00 90.56 179 ALA A CA 1
ATOM 1351 C C . ALA A 1 179 ? -7.455 -11.615 3.538 1.00 90.56 179 ALA A C 1
ATOM 1353 O O . ALA A 1 179 ? -7.812 -12.621 4.150 1.00 90.56 179 ALA A O 1
ATOM 1354 N N . GLU A 1 180 ? -6.162 -11.386 3.288 1.00 89.88 180 GLU A N 1
ATOM 1355 C CA . GLU A 1 180 ? -5.103 -12.323 3.681 1.00 89.88 180 GLU A CA 1
ATOM 1356 C C . GLU A 1 180 ? -4.892 -12.396 5.199 1.00 89.88 180 GLU A C 1
ATOM 1358 O O . GLU A 1 180 ? -4.675 -13.486 5.731 1.00 89.88 180 GLU A O 1
ATOM 1363 N N . VAL A 1 181 ? -4.984 -11.269 5.912 1.00 93.00 181 VAL A N 1
ATOM 1364 C CA . VAL A 1 181 ? -4.906 -11.238 7.383 1.00 93.00 181 VAL A CA 1
ATOM 1365 C C . VAL A 1 181 ? -6.110 -11.956 8.004 1.00 93.00 181 VAL A C 1
ATOM 1367 O O . VAL A 1 181 ? -5.949 -12.754 8.930 1.00 93.00 181 VAL A O 1
ATOM 1370 N N . ARG A 1 182 ? -7.314 -11.750 7.454 1.00 92.44 182 ARG A N 1
ATOM 1371 C CA . ARG A 1 182 ? -8.543 -12.444 7.874 1.00 92.44 182 ARG A CA 1
ATOM 1372 C C . ARG A 1 182 ? -8.455 -13.949 7.681 1.00 92.44 182 ARG A C 1
ATOM 1374 O O . ARG A 1 182 ? -8.764 -14.698 8.606 1.00 92.44 182 ARG A O 1
ATOM 1381 N N . ALA A 1 183 ? -7.970 -14.404 6.524 1.00 91.69 183 ALA A N 1
ATOM 1382 C CA . ALA A 1 183 ? -7.756 -15.827 6.254 1.00 91.69 183 ALA A CA 1
ATOM 1383 C C . ALA A 1 183 ? -6.798 -16.480 7.270 1.00 91.69 183 ALA A C 1
ATOM 1385 O O . ALA A 1 183 ? -6.903 -17.673 7.555 1.00 91.69 183 ALA A O 1
ATOM 1386 N N . ARG A 1 184 ? -5.892 -15.688 7.857 1.00 92.75 184 ARG A N 1
ATOM 1387 C CA . ARG A 1 184 ? -4.954 -16.103 8.909 1.00 92.75 184 ARG A CA 1
ATOM 1388 C C . ARG A 1 184 ? -5.520 -16.010 10.326 1.00 92.75 184 ARG A C 1
ATOM 1390 O O . ARG A 1 184 ? -4.854 -16.470 11.249 1.00 92.75 184 ARG A O 1
ATOM 1397 N N . LYS A 1 185 ? -6.721 -15.449 10.506 1.00 95.62 185 LYS A N 1
ATOM 1398 C CA . LYS A 1 185 ? -7.365 -15.219 11.813 1.00 95.62 185 LYS A CA 1
ATOM 1399 C C . LYS A 1 185 ? -6.469 -14.442 12.786 1.00 95.62 185 LYS A C 1
ATOM 1401 O O . LYS A 1 185 ? -6.434 -14.723 13.982 1.00 95.62 185 LYS A O 1
ATOM 1406 N N . GLU A 1 186 ? -5.708 -13.491 12.259 1.00 95.56 186 GLU A N 1
ATOM 1407 C CA . GLU A 1 186 ? -4.788 -12.677 13.045 1.00 95.56 186 GLU A CA 1
ATOM 1408 C C . GLU A 1 186 ? -5.539 -11.532 13.742 1.00 95.56 186 GLU A C 1
ATOM 1410 O O . GLU A 1 186 ? -6.389 -10.875 13.143 1.00 95.56 186 GLU A O 1
ATOM 1415 N N . ASN A 1 187 ? -5.210 -11.280 15.011 1.00 97.31 187 ASN A N 1
ATOM 1416 C CA . ASN A 1 187 ? -5.669 -10.090 15.721 1.00 97.31 187 ASN A CA 1
ATOM 1417 C C . ASN A 1 187 ? -4.742 -8.923 15.385 1.00 97.31 187 ASN A C 1
ATOM 1419 O O . ASN A 1 187 ? -3.532 -9.045 15.566 1.00 97.31 187 ASN A O 1
ATOM 1423 N N . PHE A 1 188 ? -5.304 -7.800 14.947 1.00 97.44 188 PHE A N 1
ATOM 1424 C CA . PHE A 1 188 ? -4.519 -6.619 14.604 1.00 97.44 188 PHE A CA 1
ATOM 1425 C C . PHE A 1 188 ? -5.341 -5.331 14.662 1.00 97.44 188 PHE A C 1
ATOM 1427 O O . PHE A 1 188 ? -6.569 -5.352 14.699 1.00 97.44 188 PHE A O 1
ATOM 1434 N N . SER A 1 189 ? -4.656 -4.207 14.739 1.00 97.75 189 SER A N 1
ATOM 1435 C CA . SER A 1 189 ? -5.162 -2.851 14.630 1.00 97.75 189 SER A CA 1
ATOM 1436 C C . SER A 1 189 ? -4.533 -2.208 13.406 1.00 97.75 189 SER A C 1
ATOM 1438 O O . SER A 1 189 ? -3.347 -2.390 13.144 1.00 97.75 189 SER A O 1
ATOM 1440 N N . LEU A 1 190 ? -5.324 -1.440 12.673 1.00 98.06 190 LEU A N 1
ATOM 1441 C CA . LEU A 1 190 ? -4.939 -0.726 11.469 1.00 98.06 190 LEU A CA 1
ATOM 1442 C C . LEU A 1 190 ? -5.529 0.681 11.528 1.00 98.06 190 LEU A C 1
ATOM 1444 O O . LEU A 1 190 ? -6.710 0.860 11.814 1.00 98.06 190 LEU A O 1
ATOM 1448 N N . VAL A 1 191 ? -4.707 1.669 11.200 1.00 98.19 191 VAL A N 1
ATOM 1449 C CA . VAL A 1 191 ? -5.125 3.055 11.012 1.00 98.19 191 VAL A CA 1
ATOM 1450 C C . VAL A 1 191 ? -4.694 3.498 9.627 1.00 98.19 191 VAL A C 1
ATOM 1452 O O . VAL A 1 191 ? -3.516 3.388 9.270 1.00 98.19 191 VAL A O 1
ATOM 1455 N N . TYR A 1 192 ? -5.633 4.022 8.848 1.00 97.81 192 TYR A N 1
ATOM 1456 C CA . TYR A 1 192 ? -5.328 4.603 7.548 1.00 97.81 192 TYR A CA 1
ATOM 1457 C C . TYR A 1 192 ? -6.181 5.833 7.249 1.00 97.81 192 TYR A C 1
ATOM 1459 O O . TYR A 1 192 ? -7.265 6.007 7.792 1.00 97.81 192 TYR A O 1
ATOM 1467 N N . VAL A 1 193 ? -5.697 6.676 6.344 1.00 95.94 193 VAL A N 1
ATOM 1468 C CA . VAL A 1 193 ? -6.410 7.840 5.817 1.00 95.94 193 VAL A CA 1
ATOM 1469 C C . VAL A 1 193 ? -6.729 7.603 4.352 1.00 95.94 193 VAL A C 1
ATOM 1471 O O . VAL A 1 193 ? -5.852 7.226 3.569 1.00 95.94 193 VAL A O 1
ATOM 1474 N N . ARG A 1 194 ? -7.980 7.839 3.958 1.00 92.25 194 ARG A N 1
ATOM 1475 C CA . ARG A 1 194 ? -8.372 7.862 2.545 1.00 92.25 194 ARG A CA 1
ATOM 1476 C C . ARG A 1 194 ? -7.953 9.187 1.935 1.00 92.25 194 ARG A C 1
ATOM 1478 O O . ARG A 1 194 ? -8.455 10.233 2.333 1.00 92.25 194 ARG A O 1
ATOM 1485 N N . LEU A 1 195 ? -7.039 9.151 0.972 1.00 91.12 195 LEU A N 1
ATOM 1486 C CA . LEU A 1 195 ? -6.548 10.372 0.349 1.00 91.12 195 LEU A CA 1
ATOM 1487 C C . LEU A 1 195 ? -7.582 10.915 -0.655 1.00 91.12 195 LEU A C 1
ATOM 1489 O O . LEU A 1 195 ? -8.259 10.130 -1.325 1.00 91.12 195 LEU A O 1
ATOM 1493 N N . PRO A 1 196 ? -7.695 12.248 -0.806 1.00 86.56 196 PRO A N 1
ATOM 1494 C CA . PRO A 1 196 ? -8.721 12.889 -1.635 1.00 86.56 196 PRO A CA 1
ATOM 1495 C C . PRO A 1 196 ? -8.463 12.751 -3.144 1.00 86.56 196 PRO A C 1
ATOM 1497 O O . PRO A 1 196 ? -9.231 13.248 -3.959 1.00 86.56 196 PRO A O 1
ATOM 1500 N N . GLY A 1 197 ? -7.375 12.089 -3.530 1.00 83.75 197 GLY A N 1
ATOM 1501 C CA . GLY A 1 197 ? -7.003 11.859 -4.913 1.00 83.75 197 GLY A CA 1
ATOM 1502 C C . GLY A 1 197 ? -6.084 10.655 -5.040 1.00 83.75 197 GLY A C 1
ATOM 1503 O O . GLY A 1 197 ? -5.777 9.961 -4.071 1.00 83.75 197 GLY A O 1
ATOM 1504 N N . ILE A 1 198 ? -5.638 10.407 -6.265 1.00 78.75 198 ILE A N 1
ATOM 1505 C CA . ILE A 1 198 ? -4.765 9.274 -6.594 1.00 78.75 198 ILE A CA 1
ATOM 1506 C C . ILE A 1 198 ? -3.346 9.697 -6.984 1.00 78.75 198 ILE A C 1
ATOM 1508 O O . ILE A 1 198 ? -2.472 8.848 -7.126 1.00 78.75 198 ILE A O 1
ATOM 1512 N N . ARG A 1 199 ? -3.109 10.999 -7.179 1.00 79.56 199 ARG A N 1
ATOM 1513 C CA . ARG A 1 199 ? -1.844 11.572 -7.650 1.00 79.56 199 ARG A CA 1
ATOM 1514 C C . ARG A 1 199 ? -1.407 12.696 -6.720 1.00 79.56 199 ARG A C 1
ATOM 1516 O O . ARG A 1 199 ? -2.208 13.562 -6.389 1.00 79.56 199 ARG A O 1
ATOM 1523 N N . GLY A 1 200 ? -0.124 12.697 -6.381 1.00 77.50 200 GLY A N 1
ATOM 1524 C CA . GLY A 1 200 ? 0.536 13.760 -5.633 1.00 77.50 200 GLY A CA 1
ATOM 1525 C C . GLY A 1 200 ? 2.008 13.434 -5.378 1.00 77.50 200 GLY A C 1
ATOM 1526 O O . GLY A 1 200 ? 2.432 12.281 -5.542 1.00 77.50 200 GLY A O 1
ATOM 1527 N N . ASN A 1 201 ? 2.770 14.467 -5.015 1.00 81.19 201 ASN A N 1
ATOM 1528 C CA . ASN A 1 201 ? 4.159 14.353 -4.560 1.00 81.19 201 ASN A CA 1
ATOM 1529 C C . ASN A 1 201 ? 4.226 13.798 -3.124 1.00 81.19 201 ASN A C 1
ATOM 1531 O O . ASN A 1 201 ? 3.188 13.567 -2.495 1.00 81.19 201 ASN A O 1
ATOM 1535 N N . ASP A 1 202 ? 5.432 13.584 -2.596 1.00 80.69 202 ASP A N 1
ATOM 1536 C CA . ASP A 1 202 ? 5.595 12.991 -1.263 1.00 80.69 202 ASP A CA 1
ATOM 1537 C C . ASP A 1 202 ? 5.058 13.903 -0.152 1.00 80.69 202 ASP A C 1
ATOM 1539 O O . ASP A 1 202 ? 4.435 13.411 0.787 1.00 80.69 202 ASP A O 1
ATOM 1543 N N . THR A 1 203 ? 5.162 15.229 -0.307 1.00 85.94 203 THR A N 1
ATOM 1544 C CA . THR A 1 203 ? 4.530 16.188 0.613 1.00 85.94 203 THR A CA 1
ATOM 1545 C C . THR A 1 203 ? 3.020 15.985 0.678 1.00 85.94 203 THR A C 1
ATOM 1547 O O . THR A 1 203 ? 2.474 15.838 1.767 1.00 85.94 203 THR A O 1
ATOM 1550 N N . TRP A 1 204 ? 2.337 15.917 -0.470 1.00 88.19 204 TRP A N 1
ATOM 1551 C CA . TRP A 1 204 ? 0.898 15.656 -0.515 1.00 88.19 204 TRP A CA 1
ATOM 1552 C C . TRP A 1 204 ? 0.564 14.307 0.120 1.00 88.19 204 TRP A C 1
ATOM 1554 O O . TRP A 1 204 ? -0.375 14.219 0.901 1.00 88.19 204 TRP A O 1
ATOM 1564 N N . ARG A 1 205 ? 1.346 13.253 -0.135 1.00 87.62 205 ARG A N 1
ATOM 1565 C CA . ARG A 1 205 ? 1.109 11.948 0.503 1.00 87.62 205 ARG A CA 1
ATOM 1566 C C . ARG A 1 205 ? 1.244 12.019 2.009 1.00 87.62 205 ARG A C 1
ATOM 1568 O O . ARG A 1 205 ? 0.451 11.380 2.685 1.00 87.62 205 ARG A O 1
ATOM 1575 N N . ALA A 1 206 ? 2.212 12.771 2.518 1.00 89.06 206 ALA A N 1
ATOM 1576 C CA . ALA A 1 206 ? 2.456 12.919 3.945 1.00 89.06 206 ALA A CA 1
ATOM 1577 C C . ALA A 1 206 ? 1.382 13.765 4.643 1.00 89.06 206 ALA A C 1
ATOM 1579 O O . ALA A 1 206 ? 0.976 13.431 5.752 1.00 89.06 206 ALA A O 1
ATOM 1580 N N . THR A 1 207 ? 0.903 14.837 4.005 1.00 91.56 207 THR A N 1
ATOM 1581 C CA . THR A 1 207 ? 0.094 15.863 4.685 1.00 91.56 207 THR A CA 1
ATOM 1582 C C . THR A 1 207 ? -1.354 15.951 4.223 1.00 91.56 207 THR A C 1
ATOM 1584 O O . THR A 1 207 ? -2.163 16.565 4.917 1.00 91.56 207 THR A O 1
ATOM 1587 N N . ALA A 1 208 ? -1.723 15.335 3.095 1.00 92.19 208 ALA A N 1
ATOM 1588 C CA . ALA A 1 208 ? -3.106 15.348 2.635 1.00 92.19 208 ALA A CA 1
ATOM 1589 C C . ALA A 1 208 ? -4.027 14.738 3.693 1.00 92.19 208 ALA A C 1
ATOM 1591 O O . ALA A 1 208 ? -3.706 13.728 4.330 1.00 92.19 208 ALA A O 1
ATOM 1592 N N . THR A 1 209 ? -5.177 15.376 3.860 1.00 93.69 209 THR A N 1
ATOM 1593 C CA . THR A 1 209 ? -6.207 14.991 4.815 1.00 93.69 209 THR A CA 1
ATOM 1594 C C . THR A 1 209 ? -7.365 14.311 4.099 1.00 93.69 209 THR A C 1
ATOM 1596 O O . THR A 1 209 ? -7.604 14.512 2.908 1.00 93.69 209 THR A O 1
ATOM 1599 N N . GLY A 1 210 ? -8.088 13.490 4.845 1.00 91.62 210 GLY A N 1
ATOM 1600 C CA . GLY A 1 210 ? -9.292 12.803 4.408 1.00 91.62 210 GLY A CA 1
ATOM 1601 C C . GLY A 1 210 ? -9.836 11.953 5.553 1.00 91.62 210 GLY A C 1
ATOM 1602 O O . GLY A 1 210 ? -9.286 12.029 6.656 1.00 91.62 210 GLY A O 1
ATOM 1603 N N . PRO A 1 211 ? -10.887 11.154 5.313 1.00 92.56 211 PRO A N 1
ATOM 1604 C CA . PRO A 1 211 ? -11.462 10.306 6.347 1.00 92.56 211 PRO A CA 1
ATOM 1605 C C . PRO A 1 211 ? -10.410 9.372 6.940 1.00 92.56 211 PRO A C 1
ATOM 1607 O O . PRO A 1 211 ? -9.762 8.611 6.204 1.00 92.56 211 PRO A O 1
ATOM 1610 N N . ARG A 1 212 ? -10.225 9.450 8.259 1.00 96.38 212 ARG A N 1
ATOM 1611 C CA . ARG A 1 212 ? -9.297 8.605 9.006 1.00 96.38 212 ARG A CA 1
ATOM 1612 C C . ARG A 1 212 ? -10.057 7.424 9.586 1.00 96.38 212 ARG A C 1
ATOM 1614 O O . ARG A 1 212 ? -10.978 7.588 10.382 1.00 96.38 212 ARG A O 1
ATOM 1621 N N . VAL A 1 213 ? -9.650 6.231 9.181 1.00 97.00 213 VAL A N 1
ATOM 1622 C CA . VAL A 1 213 ? -10.287 4.969 9.535 1.00 97.00 213 VAL A CA 1
ATOM 1623 C C . VAL A 1 213 ? -9.421 4.224 10.536 1.00 97.00 213 VAL A C 1
ATOM 1625 O O . VAL A 1 213 ? -8.242 3.968 10.291 1.00 97.00 213 VAL A O 1
ATOM 1628 N N . GLU A 1 214 ? -10.033 3.851 11.650 1.00 98.12 214 GLU A N 1
ATOM 1629 C CA . GLU A 1 214 ? -9.493 2.957 12.661 1.00 98.12 214 GLU A CA 1
ATOM 1630 C C . GLU A 1 214 ? -10.223 1.620 12.562 1.00 98.12 214 GLU A C 1
ATOM 1632 O O . GLU A 1 214 ? -11.450 1.554 12.646 1.00 98.12 214 GLU A O 1
ATOM 1637 N N . PHE A 1 215 ? -9.465 0.550 12.364 1.00 97.94 215 PHE A N 1
ATOM 1638 C CA . PHE A 1 215 ? -9.983 -0.798 12.209 1.00 97.94 215 PHE A CA 1
ATOM 1639 C C . PHE A 1 215 ? -9.256 -1.743 13.153 1.00 97.94 215 PHE A C 1
ATOM 1641 O O . PHE A 1 215 ? -8.027 -1.776 13.174 1.00 97.94 215 PHE A O 1
ATOM 1648 N N . THR A 1 216 ? -9.998 -2.518 13.935 1.00 98.06 216 THR A N 1
ATOM 1649 C CA . THR A 1 216 ? -9.424 -3.479 14.875 1.00 98.06 216 THR A CA 1
ATOM 1650 C C . THR A 1 216 ? -10.115 -4.828 14.751 1.00 98.06 216 THR A C 1
ATOM 1652 O O . THR A 1 216 ? -11.330 -4.928 14.598 1.00 98.06 216 THR A O 1
ATOM 1655 N N . VAL A 1 217 ? -9.315 -5.887 14.824 1.00 97.50 217 VAL A N 1
ATOM 1656 C CA . VAL A 1 217 ? -9.767 -7.274 14.896 1.00 97.50 217 VAL A CA 1
ATOM 1657 C C . VAL A 1 217 ? -9.239 -7.858 16.196 1.00 97.50 217 VAL A C 1
ATOM 1659 O O . VAL A 1 217 ? -8.024 -7.898 16.426 1.00 97.50 217 VAL A O 1
ATOM 1662 N N . ARG A 1 218 ? -10.143 -8.265 17.089 1.00 97.06 218 ARG A N 1
ATOM 1663 C CA . ARG A 1 218 ? -9.809 -8.873 18.384 1.00 97.06 218 ARG A CA 1
ATOM 1664 C C . ARG A 1 218 ? -10.741 -10.047 18.652 1.00 97.06 218 ARG A C 1
ATOM 1666 O O . ARG A 1 218 ? -11.951 -9.880 18.734 1.00 97.06 218 ARG A O 1
ATOM 1673 N N . GLY A 1 219 ? -10.178 -11.249 18.762 1.00 93.31 219 GLY A N 1
ATOM 1674 C CA . GLY A 1 219 ? -10.958 -12.465 19.014 1.00 93.31 219 GLY A CA 1
ATOM 1675 C C . GLY A 1 219 ? -11.966 -12.775 17.901 1.00 93.31 219 GLY A C 1
ATOM 1676 O O . GLY A 1 219 ? -13.031 -13.313 18.178 1.00 93.31 219 GLY A O 1
ATOM 1677 N N . GLY A 1 220 ? -11.662 -12.385 16.658 1.00 91.12 220 GLY A N 1
ATOM 1678 C CA . GLY A 1 220 ? -12.573 -12.515 15.515 1.00 91.12 220 GLY A CA 1
ATOM 1679 C C . GLY A 1 220 ? -13.687 -11.464 15.451 1.00 91.12 220 GLY A C 1
ATOM 1680 O O . GLY A 1 220 ? -14.454 -11.467 14.494 1.00 91.12 220 GLY A O 1
ATOM 1681 N N . VAL A 1 221 ? -13.771 -10.554 16.425 1.00 95.19 221 VAL A N 1
ATOM 1682 C CA . VAL A 1 221 ? -14.678 -9.404 16.374 1.00 95.19 221 VAL A CA 1
ATOM 1683 C C . VAL A 1 221 ? -13.988 -8.271 15.631 1.00 95.19 221 VAL A C 1
ATOM 1685 O O . VAL A 1 221 ? -12.888 -7.861 16.008 1.00 95.19 221 VAL A O 1
ATOM 1688 N N . GLU A 1 222 ? -14.642 -7.770 14.588 1.00 95.62 222 GLU A N 1
ATOM 1689 C CA . GLU A 1 222 ? -14.181 -6.624 13.812 1.00 95.62 222 GLU A CA 1
ATOM 1690 C C . GLU A 1 222 ? -14.882 -5.346 14.282 1.00 95.62 222 GLU A C 1
ATOM 1692 O O . GLU A 1 222 ? -16.109 -5.292 14.375 1.00 95.62 222 GLU A O 1
ATOM 1697 N N . GLN A 1 223 ? -14.105 -4.304 14.564 1.00 97.00 223 GLN A N 1
ATOM 1698 C CA . GLN A 1 223 ? -14.600 -2.974 14.900 1.00 97.00 223 GLN A CA 1
ATOM 1699 C C . GLN A 1 223 ? -13.998 -1.963 13.932 1.00 97.00 223 GLN A C 1
ATOM 1701 O O . GLN A 1 223 ? -12.808 -2.010 13.627 1.00 97.00 223 GLN A O 1
ATOM 1706 N N . CYS A 1 224 ? -14.827 -1.051 13.433 1.00 96.81 224 CYS A N 1
ATOM 1707 C CA . CYS A 1 224 ? -14.407 -0.032 12.483 1.00 96.81 224 CYS A CA 1
ATOM 1708 C C . CYS A 1 224 ? -15.026 1.315 12.839 1.00 96.81 224 CYS A C 1
ATOM 1710 O O . CYS A 1 224 ? -16.249 1.405 12.997 1.00 96.81 224 CYS A O 1
ATOM 1712 N N . ALA A 1 225 ? -14.195 2.353 12.888 1.00 97.31 225 ALA A N 1
ATOM 1713 C CA . ALA A 1 225 ? -14.623 3.737 12.999 1.00 97.31 225 ALA A CA 1
ATOM 1714 C C . ALA A 1 225 ? -13.945 4.616 11.936 1.00 97.31 225 ALA A C 1
ATOM 1716 O O . ALA A 1 225 ? -12.733 4.566 11.775 1.00 97.31 225 ALA A O 1
ATOM 1717 N N . SER A 1 226 ? -14.716 5.447 11.235 1.00 95.50 226 SER A N 1
ATOM 1718 C CA . SER A 1 226 ? -14.234 6.508 10.347 1.00 95.50 226 SER A CA 1
ATOM 1719 C C . SER A 1 226 ? -14.521 7.854 11.000 1.00 95.50 226 SER A C 1
ATOM 1721 O O . SER A 1 226 ? -15.680 8.167 11.272 1.00 95.50 226 SER A O 1
ATOM 1723 N N . ASP A 1 227 ? -13.480 8.635 11.282 1.00 94.25 227 ASP A N 1
ATOM 1724 C CA . ASP A 1 227 ? -13.566 9.920 11.993 1.00 94.25 227 ASP A CA 1
ATOM 1725 C C . ASP A 1 227 ? -14.393 9.824 13.294 1.00 94.25 227 ASP A C 1
ATOM 1727 O O . ASP A 1 227 ? -15.236 10.668 13.604 1.00 94.25 227 ASP A O 1
ATOM 1731 N N . GLY A 1 228 ? -14.194 8.730 14.039 1.00 93.88 228 GLY A N 1
ATOM 1732 C CA . GLY A 1 228 ? -14.885 8.447 15.302 1.00 93.88 228 GLY A CA 1
ATOM 1733 C C . GLY A 1 228 ? -16.325 7.935 15.167 1.00 93.88 228 GLY A C 1
ATOM 1734 O O . GLY A 1 228 ? -16.977 7.696 16.181 1.00 93.88 228 GLY A O 1
ATOM 1735 N N . ARG A 1 229 ? -16.843 7.742 13.948 1.00 95.50 229 ARG A N 1
ATOM 1736 C CA . ARG A 1 229 ? -18.188 7.194 13.696 1.00 95.50 229 ARG A CA 1
ATOM 1737 C C . ARG A 1 229 ? -18.108 5.754 13.196 1.00 95.50 229 ARG A C 1
ATOM 1739 O O . ARG A 1 229 ? -17.188 5.459 12.441 1.00 95.50 229 ARG A O 1
ATOM 1746 N N . PRO A 1 230 ? -19.061 4.865 13.530 1.00 95.75 230 PRO A N 1
ATOM 1747 C CA . PRO A 1 230 ? -19.088 3.513 12.977 1.00 95.75 230 PRO A CA 1
ATOM 1748 C C . PRO A 1 230 ? -19.017 3.519 11.446 1.00 95.75 230 PRO A C 1
ATOM 1750 O O . PRO A 1 230 ? -19.693 4.313 10.789 1.00 95.75 230 PRO A O 1
ATOM 1753 N N . CYS A 1 231 ? -18.193 2.641 10.879 1.00 91.38 231 CYS A N 1
ATOM 1754 C CA . CYS A 1 231 ? -18.023 2.575 9.431 1.00 91.38 231 CYS A CA 1
ATOM 1755 C C . CYS A 1 231 ? -19.293 2.102 8.714 1.00 91.38 231 CYS A C 1
ATOM 1757 O O . CYS A 1 231 ? -19.971 1.177 9.167 1.00 91.38 231 CYS A O 1
ATOM 1759 N N . SER A 1 232 ? -19.553 2.692 7.548 1.00 86.00 232 SER A N 1
ATOM 1760 C CA . SER A 1 232 ? -20.582 2.260 6.602 1.00 86.00 232 SER A CA 1
ATOM 1761 C C . SER A 1 232 ? -19.991 2.264 5.194 1.00 86.00 232 SER A C 1
ATOM 1763 O O . SER A 1 232 ? -19.542 3.310 4.726 1.00 86.00 232 SER A O 1
ATOM 1765 N N . ASN A 1 233 ? -19.995 1.110 4.521 1.00 83.62 233 ASN A N 1
ATOM 1766 C CA . ASN A 1 233 ? -19.421 0.909 3.183 1.00 83.62 233 ASN A CA 1
ATOM 1767 C C . ASN A 1 233 ? -17.937 1.311 3.069 1.00 83.62 233 ASN A C 1
ATOM 1769 O O . ASN A 1 233 ? -17.493 1.826 2.039 1.00 83.62 233 ASN A O 1
ATOM 1773 N N . GLU A 1 234 ? -17.166 1.094 4.135 1.00 88.88 234 GLU A N 1
ATOM 1774 C CA . GLU A 1 234 ? -15.735 1.407 4.161 1.00 88.88 234 GLU A CA 1
ATOM 1775 C C . GLU A 1 234 ? -14.897 0.256 3.575 1.00 88.88 234 GLU A C 1
ATOM 1777 O O . GLU A 1 234 ? -15.350 -0.885 3.548 1.00 88.88 234 GLU A O 1
ATOM 1782 N N . LEU A 1 235 ? -13.666 0.524 3.114 1.00 87.25 235 LEU A N 1
ATOM 1783 C CA . LEU A 1 235 ? -12.798 -0.450 2.434 1.00 87.25 235 LEU A CA 1
ATOM 1784 C C . LEU A 1 235 ? -12.641 -1.758 3.207 1.00 87.25 235 LEU A C 1
ATOM 1786 O O . LEU A 1 235 ? -12.622 -2.824 2.596 1.00 87.25 235 LEU A O 1
ATOM 1790 N N . VAL A 1 236 ? -12.557 -1.676 4.536 1.00 89.81 236 VAL A N 1
ATOM 1791 C CA . VAL A 1 236 ? -12.461 -2.852 5.404 1.00 89.81 236 VAL A CA 1
ATOM 1792 C C . VAL A 1 236 ? -13.735 -3.702 5.379 1.00 89.81 236 VAL A C 1
ATOM 1794 O O . VAL A 1 236 ? -13.648 -4.912 5.531 1.00 89.81 236 VAL A O 1
ATOM 1797 N N . GLN A 1 237 ? -14.907 -3.116 5.138 1.00 89.19 237 GLN A N 1
ATOM 1798 C CA . GLN A 1 237 ? -16.199 -3.815 5.076 1.00 89.19 237 GLN A CA 1
ATOM 1799 C C . GLN A 1 237 ? -16.522 -4.359 3.679 1.00 89.19 237 GLN A C 1
ATOM 1801 O O . GLN A 1 237 ? -17.446 -5.158 3.526 1.00 89.19 237 GLN A O 1
ATOM 1806 N N . LEU A 1 238 ? -15.798 -3.920 2.647 1.00 85.25 238 LEU A N 1
ATOM 1807 C CA . LEU A 1 238 ? -16.033 -4.387 1.287 1.00 85.25 238 LEU A CA 1
ATOM 1808 C C . LEU A 1 238 ? -15.676 -5.868 1.151 1.00 85.25 238 LEU A C 1
ATOM 1810 O O . LEU A 1 238 ? -14.745 -6.366 1.783 1.00 85.25 238 LEU A O 1
ATOM 1814 N N . ARG A 1 239 ? -16.401 -6.554 0.260 1.00 80.62 239 ARG A N 1
ATOM 1815 C CA . ARG A 1 239 ? -16.156 -7.963 -0.067 1.00 80.62 239 ARG A CA 1
ATOM 1816 C C . ARG A 1 239 ? -14.717 -8.194 -0.517 1.00 80.62 239 ARG A C 1
ATOM 1818 O O . ARG A 1 239 ? -14.086 -7.307 -1.106 1.00 80.62 239 ARG A O 1
ATOM 1825 N N . ASP A 1 240 ? -14.251 -9.417 -0.310 1.00 78.69 240 ASP A N 1
ATOM 1826 C CA . ASP A 1 240 ? -12.977 -9.870 -0.850 1.00 78.69 240 ASP A CA 1
ATOM 1827 C C . ASP A 1 240 ? -12.953 -9.709 -2.375 1.00 78.69 240 ASP A C 1
ATOM 1829 O O . ASP A 1 240 ? -13.982 -9.753 -3.059 1.00 78.69 240 ASP A O 1
ATOM 1833 N N . MET A 1 241 ? -11.762 -9.460 -2.910 1.00 71.75 241 MET A N 1
ATOM 1834 C CA . MET A 1 241 ? -11.579 -9.355 -4.352 1.00 71.75 241 MET A CA 1
ATOM 1835 C C . MET A 1 241 ? -11.772 -10.705 -5.033 1.00 71.75 241 MET A C 1
ATOM 1837 O O . MET A 1 241 ? -11.469 -11.753 -4.463 1.00 71.75 241 MET A O 1
ATOM 1841 N N . ASP A 1 242 ? -12.189 -10.666 -6.298 1.00 74.06 242 ASP A N 1
ATOM 1842 C CA . ASP A 1 242 ? -12.154 -11.854 -7.138 1.00 74.06 242 ASP A CA 1
ATOM 1843 C C . ASP A 1 242 ? -10.706 -12.365 -7.323 1.00 74.06 242 ASP A C 1
ATOM 1845 O O . ASP A 1 242 ? -9.725 -11.613 -7.264 1.00 74.06 242 ASP A O 1
ATOM 1849 N N . TYR A 1 243 ? -10.571 -13.674 -7.542 1.00 72.88 243 TYR A N 1
ATOM 1850 C CA . TYR A 1 243 ? -9.280 -14.358 -7.664 1.00 72.88 243 TYR A CA 1
ATOM 1851 C C . TYR A 1 243 ? -8.409 -13.809 -8.809 1.00 72.88 243 TYR A C 1
ATOM 1853 O O . TYR A 1 243 ? -7.180 -13.812 -8.723 1.00 72.88 243 TYR A O 1
ATOM 1861 N N . VAL A 1 244 ? -9.025 -13.317 -9.886 1.00 70.69 244 VAL A N 1
ATOM 1862 C CA . VAL A 1 244 ? -8.303 -12.823 -11.063 1.00 70.69 244 VAL A CA 1
ATOM 1863 C C . VAL A 1 244 ? -7.704 -11.450 -10.773 1.00 70.69 244 VAL A C 1
ATOM 1865 O O . VAL A 1 244 ? -6.517 -11.239 -11.019 1.00 70.69 244 VAL A O 1
ATOM 1868 N N . ALA A 1 245 ? -8.476 -10.534 -10.191 1.00 67.25 245 ALA A N 1
ATOM 1869 C CA . ALA A 1 245 ? -8.018 -9.241 -9.703 1.00 67.25 245 ALA A CA 1
ATOM 1870 C C . ALA A 1 245 ? -6.936 -9.404 -8.630 1.00 67.25 245 ALA A C 1
ATOM 1872 O O . ALA A 1 245 ? -5.998 -8.612 -8.597 1.00 67.25 245 ALA A O 1
ATOM 1873 N N . TRP A 1 246 ? -7.030 -10.453 -7.806 1.00 66.56 246 TRP A N 1
ATOM 1874 C CA . TRP A 1 246 ? -6.000 -10.812 -6.835 1.00 66.56 246 TRP A CA 1
ATOM 1875 C C . TRP A 1 246 ? -4.674 -11.226 -7.490 1.00 66.56 246 TRP A C 1
ATOM 1877 O O . TRP A 1 246 ? -3.616 -10.764 -7.068 1.00 66.56 246 TRP A O 1
ATOM 1887 N N . LYS A 1 247 ? -4.709 -12.075 -8.524 1.00 65.81 247 LYS A N 1
ATOM 1888 C CA . LYS A 1 247 ? -3.497 -12.619 -9.163 1.00 65.81 247 LYS A CA 1
ATOM 1889 C C . LYS A 1 247 ? -2.848 -11.691 -10.178 1.00 65.81 247 LYS A C 1
ATOM 1891 O O . LYS A 1 247 ? -1.633 -11.683 -10.308 1.00 65.81 247 LYS A O 1
ATOM 1896 N N . THR A 1 248 ? -3.646 -10.908 -10.891 1.00 63.16 248 THR A N 1
ATOM 1897 C CA . THR A 1 248 ? -3.170 -10.086 -12.013 1.00 63.16 248 THR A CA 1
ATOM 1898 C C . THR A 1 248 ? -2.788 -8.671 -11.598 1.00 63.16 248 THR A C 1
ATOM 1900 O O . THR A 1 248 ? -2.592 -7.820 -12.454 1.00 63.16 248 THR A O 1
ATOM 1903 N N . ARG A 1 249 ? -2.733 -8.349 -10.300 1.00 67.75 249 ARG A N 1
ATOM 1904 C CA . ARG A 1 249 ? -2.484 -6.973 -9.857 1.00 67.75 249 ARG A CA 1
ATOM 1905 C C . ARG A 1 249 ? -1.464 -6.937 -8.732 1.00 67.75 249 ARG A C 1
ATOM 1907 O O . ARG A 1 249 ? -1.740 -7.292 -7.590 1.00 67.75 249 ARG A O 1
ATOM 1914 N N . VAL A 1 250 ? -0.266 -6.478 -9.075 1.00 65.31 250 VAL A N 1
ATOM 1915 C CA . VAL A 1 250 ? 0.823 -6.243 -8.128 1.00 65.31 250 VAL A CA 1
ATOM 1916 C C . VAL A 1 250 ? 0.914 -4.741 -7.876 1.00 65.31 250 VAL A C 1
ATOM 1918 O O . VAL A 1 250 ? 1.091 -3.948 -8.803 1.00 65.31 250 VAL A O 1
ATOM 1921 N N . PHE A 1 251 ? 0.764 -4.346 -6.615 1.00 75.69 251 PHE A N 1
ATOM 1922 C CA . PHE A 1 251 ? 0.868 -2.958 -6.181 1.00 75.69 251 PHE A CA 1
ATOM 1923 C C . PHE A 1 251 ? 1.969 -2.838 -5.136 1.00 75.69 251 PHE A C 1
ATOM 1925 O O . PHE A 1 251 ? 1.970 -3.542 -4.130 1.00 75.69 251 PHE A O 1
ATOM 1932 N N . PHE A 1 252 ? 2.914 -1.939 -5.358 1.00 77.50 252 PHE A N 1
ATOM 1933 C CA . PHE A 1 252 ? 3.962 -1.687 -4.381 1.00 77.50 252 PHE A CA 1
ATOM 1934 C C . PHE A 1 252 ? 3.545 -0.554 -3.442 1.00 77.50 252 PHE A C 1
ATOM 1936 O O . PHE A 1 252 ? 2.883 0.388 -3.891 1.00 77.50 252 PHE A O 1
ATOM 1943 N N . PRO A 1 253 ? 3.876 -0.646 -2.141 1.00 85.00 253 PRO A N 1
ATOM 1944 C CA . PRO A 1 253 ? 3.700 0.482 -1.247 1.00 85.00 253 PRO A CA 1
ATOM 1945 C C . PRO A 1 253 ? 4.664 1.588 -1.673 1.00 85.00 253 PRO A C 1
ATOM 1947 O O . PRO A 1 253 ? 5.772 1.324 -2.136 1.00 85.00 253 PRO A O 1
ATOM 1950 N N . HIS A 1 254 ? 4.260 2.827 -1.453 1.00 85.12 254 HIS A N 1
ATOM 1951 C CA . HIS A 1 254 ? 5.139 3.977 -1.585 1.00 85.12 254 HIS A CA 1
ATOM 1952 C C . HIS A 1 254 ? 5.410 4.536 -0.186 1.00 85.12 254 HIS A C 1
ATOM 1954 O O . HIS A 1 254 ? 4.492 5.132 0.395 1.00 85.12 254 HIS A O 1
ATOM 1960 N N . PRO A 1 255 ? 6.597 4.284 0.397 1.00 87.62 255 PRO A N 1
ATOM 1961 C CA . PRO A 1 255 ? 6.910 4.730 1.747 1.00 87.62 255 PRO A CA 1
ATOM 1962 C C . PRO A 1 255 ? 6.907 6.258 1.842 1.00 87.62 255 PRO A C 1
ATOM 1964 O O . PRO A 1 255 ? 7.193 6.957 0.878 1.00 87.62 255 PRO A O 1
ATOM 1967 N N . ILE A 1 256 ? 6.555 6.782 3.012 1.00 87.44 256 ILE A N 1
ATOM 1968 C CA . ILE A 1 256 ? 6.632 8.207 3.327 1.00 87.44 256 ILE A CA 1
ATOM 1969 C C . ILE A 1 256 ? 7.856 8.397 4.215 1.00 87.44 256 ILE A C 1
ATOM 1971 O O . ILE A 1 256 ? 7.952 7.835 5.309 1.00 87.44 256 ILE A O 1
ATOM 1975 N N . VAL A 1 257 ? 8.810 9.179 3.724 1.00 84.06 257 VAL A N 1
ATOM 1976 C CA . VAL A 1 257 ? 10.083 9.429 4.394 1.00 84.06 257 VAL A CA 1
ATOM 1977 C C . VAL A 1 257 ? 10.150 10.915 4.712 1.00 84.06 257 VAL A C 1
ATOM 1979 O O . VAL A 1 257 ? 10.247 11.734 3.808 1.00 84.06 257 VAL A O 1
ATOM 1982 N N . ALA A 1 258 ? 10.003 11.260 5.993 1.00 75.19 258 ALA A N 1
ATOM 1983 C CA . ALA A 1 258 ? 9.858 12.649 6.436 1.00 75.19 258 ALA A CA 1
ATOM 1984 C C . ALA A 1 258 ? 11.112 13.509 6.186 1.00 75.19 258 ALA A C 1
ATOM 1986 O O . ALA A 1 258 ? 11.004 14.725 6.100 1.00 75.19 258 ALA A O 1
ATOM 1987 N N . ASP A 1 259 ? 12.277 12.871 6.084 1.00 68.88 259 ASP A N 1
ATOM 1988 C CA . ASP A 1 259 ? 13.598 13.462 5.853 1.00 68.88 259 ASP A CA 1
ATOM 1989 C C . ASP A 1 259 ? 14.048 13.416 4.383 1.00 68.88 259 ASP A C 1
ATOM 1991 O O . ASP A 1 259 ? 15.143 13.870 4.062 1.00 68.88 259 ASP A O 1
ATOM 1995 N N . ALA A 1 260 ? 13.222 12.883 3.479 1.00 61.41 260 ALA A N 1
ATOM 1996 C CA . ALA A 1 260 ? 13.432 13.040 2.048 1.00 61.41 260 ALA A CA 1
ATOM 1997 C C . ALA A 1 260 ? 12.777 14.360 1.636 1.00 61.41 260 ALA A C 1
ATOM 1999 O O . ALA A 1 260 ? 11.580 14.516 1.870 1.00 61.41 260 ALA A O 1
ATOM 2000 N N . ASP A 1 261 ? 13.520 15.295 1.036 1.00 62.84 261 ASP A N 1
ATOM 2001 C CA . ASP A 1 261 ? 13.053 16.615 0.562 1.00 62.84 261 ASP A CA 1
ATOM 2002 C C . ASP A 1 261 ? 12.018 16.527 -0.593 1.00 62.84 261 ASP A C 1
ATOM 2004 O O . ASP A 1 261 ? 12.119 17.190 -1.624 1.00 62.84 261 ASP A O 1
ATOM 2008 N N . GLY A 1 262 ? 10.992 15.690 -0.442 1.00 57.09 262 GLY A N 1
ATOM 2009 C CA . GLY A 1 262 ? 9.875 15.509 -1.359 1.00 57.09 262 GLY A CA 1
ATOM 2010 C C . GLY A 1 262 ? 10.048 14.416 -2.415 1.00 57.09 262 GLY A C 1
ATOM 2011 O O . GLY A 1 262 ? 9.093 14.198 -3.166 1.00 57.09 262 GLY A O 1
ATOM 2012 N N . GLU A 1 263 ? 11.202 13.742 -2.484 1.00 60.03 263 GLU A N 1
ATOM 2013 C CA . GLU A 1 263 ? 11.448 12.685 -3.471 1.00 60.03 263 GLU A CA 1
ATOM 2014 C C . GLU A 1 263 ? 12.293 11.536 -2.897 1.00 60.03 263 GLU A C 1
ATOM 2016 O O . GLU A 1 263 ? 13.432 11.718 -2.466 1.00 60.03 263 GLU A O 1
ATOM 2021 N N . LEU A 1 264 ? 11.730 10.325 -2.903 1.00 62.88 264 LEU A N 1
ATOM 2022 C CA . LEU A 1 264 ? 12.481 9.091 -2.672 1.00 62.88 264 LEU A CA 1
ATOM 2023 C C . LEU A 1 264 ? 13.500 8.866 -3.807 1.00 62.88 264 LEU A C 1
ATOM 2025 O O . LEU A 1 264 ? 13.083 8.654 -4.951 1.00 62.88 264 LEU A O 1
ATOM 2029 N N . PRO A 1 265 ? 14.816 8.826 -3.527 1.00 54.88 265 PRO A N 1
ATOM 2030 C CA . PRO A 1 265 ? 15.787 8.352 -4.497 1.00 54.88 265 PRO A CA 1
ATOM 2031 C C . PRO A 1 265 ? 15.534 6.855 -4.696 1.00 54.88 265 PRO A C 1
ATOM 2033 O O . PRO A 1 265 ? 15.721 6.089 -3.764 1.00 54.88 265 PRO A O 1
ATOM 2036 N N . CYS A 1 266 ? 15.026 6.496 -5.878 1.00 49.53 266 CYS A N 1
ATOM 2037 C CA . CYS A 1 266 ? 14.839 5.148 -6.437 1.00 49.53 266 CYS A CA 1
ATOM 2038 C C . CYS A 1 266 ? 14.556 4.008 -5.429 1.00 49.53 266 CYS A C 1
ATOM 2040 O O . CYS A 1 266 ? 15.434 3.552 -4.706 1.00 49.53 266 CYS A O 1
ATOM 2042 N N . VAL A 1 267 ? 13.328 3.480 -5.445 1.00 47.81 267 VAL A N 1
ATOM 2043 C CA . VAL A 1 267 ? 13.006 2.213 -4.769 1.00 47.81 267 VAL A CA 1
ATOM 2044 C C . VAL A 1 267 ? 13.408 1.067 -5.702 1.00 47.81 267 VAL A C 1
ATOM 2046 O O . VAL A 1 267 ? 12.859 0.981 -6.802 1.00 47.81 267 VAL A O 1
ATOM 2049 N N . ASP A 1 268 ? 14.354 0.229 -5.273 1.00 40.47 268 ASP A N 1
ATOM 2050 C CA . ASP A 1 268 ? 14.732 -1.017 -5.963 1.00 40.47 268 ASP A CA 1
ATOM 2051 C C . ASP A 1 268 ? 13.685 -2.133 -5.764 1.00 40.47 268 ASP A C 1
ATOM 2053 O O . ASP A 1 268 ? 13.172 -2.300 -4.627 1.00 40.47 268 ASP A O 1
#

Radius of gyration: 21.23 Å; chains: 1; bounding box: 49×44×66 Å